Protein AF-A0A933G4Y3-F1 (afdb_monomer_lite)

Sequence (270 aa):
MAAAVEAEGFADVAVSTFPAHCNRPRAAWDALLSIAAGERNGNPTQLICGPCGDVPESYPQAHGRFHVLKVERCCHLFAGRTIVDGLLDEGAYPLIPGWLAHWQDYVDPSAPDPERSRAFRGESATSLVLLDTGVDASSPELLRDLAERADLPFRVIPVGLEYFRLLLTRIVLAWRLERDRDTSAAALADANRRSAGYATVVDLIGGLTRIMTEAEAIEHIFDVFTALFAPASMVYIPLLDGRPGRIRARPAAPPESDATAGPLAGSADD

Secondary structure (DSSP, 8-state):
-HHHHHHHT-TT---------SSSSPBPHHHHHHHHHHHSTT--EEEEE-TTB---TTS-SEETTEEEEE-SSGGGGTS-HHHHHHHHHTTEEEE-HHHHTTHHHHH-TTSS-TTTTTTTSSSS-SEEEEEE-SS-TTHHHHHHHHHHHHT--EEEEE--SHHHHHHHHHHHHHHHHHHHHHHHHHHHHHHHHHHHHHHHHHHHHHHHTS---HHHHHHHHHHHHHHHH--S-EEE--EETTEE---EEESPPPS---------------

Foldseek 3Di:
DVVLCVVVVVPVDDDDDDDQPPDDDADEPVNVVCVQCVPDPPAQDEAEDEPSHPDDPPDPCDDRRYGYDYDPHPCCLQDPPVVVVVCVVVLEDEDEQVCLVCVCQQQPPPNPDPRSNVVLADPGHQAYEYAYQVPDPCSVVSRVVSCVVNVHHYDYDDRHCVSNSVVVVVVVVVVVVVVVVVVVVVVVVVVVVVVVVVVLVVVLVVCVPDPDDPVSVVVSVVVNCCVVPVDPKDKDWDADPNDTDDMDMPVGDDPDDDDDDDDPDDDDDD

Radius of gyration: 37.06 Å; chains: 1; bounding box: 84×40×96 Å

pLDDT: mean 78.07, std 16.5, range [30.22, 96.38]

Structure (mmCIF, N/CA/C/O backbone):
data_AF-A0A933G4Y3-F1
#
_entry.id   AF-A0A933G4Y3-F1
#
loop_
_atom_site.group_PDB
_atom_site.id
_atom_site.type_symbol
_atom_site.label_atom_id
_atom_site.label_alt_id
_atom_site.label_comp_id
_atom_site.label_asym_id
_atom_site.label_entity_id
_atom_site.label_seq_id
_atom_site.pdbx_PDB_ins_code
_atom_site.Cartn_x
_atom_site.Cartn_y
_atom_site.Cartn_z
_atom_site.occupancy
_atom_site.B_iso_or_equiv
_atom_site.auth_seq_id
_atom_site.auth_comp_id
_atom_site.auth_asym_id
_atom_site.auth_atom_id
_atom_site.pdbx_PDB_model_num
ATOM 1 N N . MET A 1 1 ? -6.749 -7.914 4.621 1.00 80.12 1 MET A N 1
ATOM 2 C CA . MET A 1 1 ? -5.914 -7.516 3.462 1.00 80.12 1 MET A CA 1
ATOM 3 C C . MET A 1 1 ? -6.087 -8.476 2.288 1.00 80.12 1 MET A C 1
ATOM 5 O O . MET A 1 1 ? -6.501 -8.003 1.241 1.00 80.12 1 MET A O 1
ATOM 9 N N . ALA A 1 2 ? -5.887 -9.791 2.464 1.00 84.75 2 ALA A N 1
ATOM 10 C CA . ALA A 1 2 ? -6.112 -10.795 1.410 1.00 84.75 2 ALA A CA 1
ATOM 11 C C . ALA A 1 2 ? -7.509 -10.714 0.756 1.00 84.75 2 ALA A C 1
ATOM 13 O O . ALA A 1 2 ? -7.593 -10.565 -0.456 1.00 84.75 2 ALA A O 1
ATOM 14 N N . ALA A 1 3 ? -8.581 -10.662 1.558 1.00 84.56 3 ALA A N 1
ATOM 15 C CA . ALA A 1 3 ? -9.956 -10.539 1.053 1.00 84.56 3 ALA A CA 1
ATOM 16 C C . ALA A 1 3 ? -10.181 -9.318 0.135 1.00 84.56 3 ALA A C 1
ATOM 18 O O . ALA A 1 3 ? -10.943 -9.386 -0.820 1.00 84.56 3 ALA A O 1
ATOM 19 N N . ALA A 1 4 ? -9.496 -8.199 0.392 1.00 87.19 4 ALA A N 1
ATOM 20 C CA . ALA A 1 4 ? -9.614 -7.006 -0.446 1.00 87.19 4 ALA A CA 1
ATOM 21 C C . ALA A 1 4 ? -8.839 -7.141 -1.766 1.00 87.19 4 ALA A C 1
ATOM 23 O O . ALA A 1 4 ? -9.285 -6.626 -2.782 1.00 87.19 4 ALA A O 1
ATOM 24 N N . VAL A 1 5 ? -7.699 -7.839 -1.760 1.00 88.31 5 VAL A N 1
ATOM 25 C CA . VAL A 1 5 ? -6.927 -8.129 -2.980 1.00 88.31 5 VAL A CA 1
ATOM 26 C C . VAL A 1 5 ? -7.673 -9.110 -3.880 1.00 88.31 5 VAL A C 1
ATOM 28 O O . VAL A 1 5 ? -7.724 -8.906 -5.091 1.00 88.31 5 VAL A O 1
ATOM 31 N N . GLU A 1 6 ? -8.296 -10.130 -3.290 1.00 88.75 6 GLU A N 1
ATOM 32 C CA . GLU A 1 6 ? -9.145 -11.082 -4.007 1.00 88.75 6 GLU A CA 1
ATOM 33 C C . GLU A 1 6 ? -10.376 -10.396 -4.616 1.00 88.75 6 GLU A C 1
ATOM 35 O O . GLU A 1 6 ? -10.644 -10.568 -5.802 1.00 88.75 6 GLU A O 1
ATOM 40 N N . ALA A 1 7 ? -11.069 -9.547 -3.846 1.00 88.62 7 ALA A N 1
ATOM 41 C CA . ALA A 1 7 ? -12.249 -8.818 -4.317 1.00 88.62 7 ALA A CA 1
ATOM 42 C C . ALA A 1 7 ? -11.965 -7.866 -5.494 1.00 88.62 7 ALA A C 1
ATOM 44 O O . ALA A 1 7 ? -12.843 -7.654 -6.328 1.00 88.62 7 ALA A O 1
ATOM 45 N N . GLU A 1 8 ? -10.762 -7.291 -5.568 1.00 91.81 8 GLU A N 1
ATOM 46 C CA . GLU A 1 8 ? -10.335 -6.433 -6.684 1.00 91.81 8 GLU A CA 1
ATOM 47 C C . GLU A 1 8 ? -9.718 -7.214 -7.860 1.00 91.81 8 GLU A C 1
ATOM 49 O O . GLU A 1 8 ? -9.443 -6.640 -8.914 1.00 91.81 8 GLU A O 1
ATOM 54 N N . GLY A 1 9 ? -9.481 -8.522 -7.709 1.00 90.75 9 GLY A N 1
ATOM 55 C CA . GLY A 1 9 ? -8.933 -9.363 -8.774 1.00 90.75 9 GLY A CA 1
ATOM 56 C C . GLY A 1 9 ? -7.487 -9.029 -9.163 1.00 90.75 9 GLY A C 1
ATOM 57 O O . GLY A 1 9 ? -7.099 -9.200 -10.322 1.00 90.75 9 GLY A O 1
ATOM 58 N N . PHE A 1 10 ? -6.665 -8.543 -8.228 1.00 91.38 10 PHE A N 1
ATOM 59 C CA . PHE A 1 10 ? -5.262 -8.217 -8.508 1.00 91.38 10 PHE A CA 1
ATOM 60 C C . PHE A 1 10 ? -4.381 -9.478 -8.574 1.00 91.38 10 PHE A C 1
ATOM 62 O O . PHE A 1 10 ? -3.742 -9.865 -7.600 1.00 91.38 10 PHE A O 1
ATOM 69 N N . ALA A 1 11 ? -4.324 -10.115 -9.748 1.00 88.38 11 ALA A N 1
ATOM 70 C CA . ALA A 1 11 ? -3.553 -11.345 -9.980 1.00 88.38 11 ALA A CA 1
ATOM 71 C C . ALA A 1 11 ? -2.020 -11.164 -9.920 1.00 88.38 11 ALA A C 1
ATOM 73 O O . ALA A 1 11 ? -1.278 -12.125 -9.734 1.00 88.38 11 ALA A O 1
ATOM 74 N N . ASP A 1 12 ? -1.541 -9.935 -10.096 1.00 88.25 12 ASP A N 1
ATOM 75 C CA . ASP A 1 12 ? -0.133 -9.531 -10.060 1.00 88.25 12 ASP A CA 1
ATOM 76 C C . ASP A 1 12 ? 0.325 -9.058 -8.668 1.00 88.25 12 ASP A C 1
ATOM 78 O O . ASP A 1 12 ? 1.472 -8.635 -8.509 1.00 88.25 12 ASP A O 1
ATOM 82 N N . VAL A 1 13 ? -0.545 -9.149 -7.655 1.00 89.81 13 VAL A N 1
ATOM 83 C CA . VAL A 1 13 ? -0.276 -8.709 -6.283 1.00 89.81 13 VAL A CA 1
ATOM 84 C C . VAL A 1 13 ? -0.278 -9.906 -5.339 1.00 89.81 13 VAL A C 1
ATOM 86 O O . VAL A 1 13 ? -1.240 -10.664 -5.256 1.00 89.81 13 VAL A O 1
ATOM 89 N N . ALA A 1 14 ? 0.802 -10.049 -4.572 1.00 87.06 14 ALA A N 1
ATOM 90 C CA . ALA A 1 14 ? 0.881 -10.991 -3.463 1.00 87.06 14 ALA A CA 1
ATOM 91 C C . ALA A 1 14 ? 0.774 -10.236 -2.135 1.00 87.06 14 ALA A C 1
ATOM 93 O O . ALA A 1 14 ? 1.355 -9.162 -1.979 1.00 87.06 14 ALA A O 1
ATOM 94 N N . VAL A 1 15 ? 0.042 -10.810 -1.179 1.00 86.69 15 VAL A N 1
ATOM 95 C CA . VAL A 1 15 ? -0.097 -10.267 0.175 1.00 86.69 15 VAL A CA 1
ATOM 96 C C . VAL A 1 15 ? 0.651 -11.153 1.144 1.00 86.69 15 VAL A C 1
ATOM 98 O O . VAL A 1 15 ? 0.452 -12.367 1.152 1.00 86.69 15 VAL A O 1
ATOM 101 N N . SER A 1 16 ? 1.410 -10.509 2.017 1.00 82.31 16 SER A N 1
ATOM 102 C CA . SER A 1 16 ? 2.080 -11.163 3.125 1.00 82.31 16 SER A CA 1
ATOM 103 C C . SER A 1 16 ? 1.867 -10.375 4.401 1.00 82.31 16 SER A C 1
ATOM 105 O O . SER A 1 16 ? 1.758 -9.146 4.389 1.00 82.31 16 SER A O 1
ATOM 107 N N . THR A 1 17 ? 1.779 -11.094 5.510 1.00 79.06 17 THR A N 1
ATOM 108 C CA . THR A 1 17 ? 1.565 -10.518 6.834 1.00 79.06 17 THR A CA 1
ATOM 109 C C . THR A 1 17 ? 2.790 -10.758 7.687 1.00 79.06 17 THR A C 1
ATOM 111 O O . THR A 1 17 ? 3.320 -11.865 7.717 1.00 79.06 17 THR A O 1
ATOM 114 N N . PHE A 1 18 ? 3.199 -9.741 8.432 1.00 73.25 18 PHE A N 1
ATOM 115 C CA . PHE A 1 18 ? 4.233 -9.864 9.446 1.00 73.25 18 PHE A CA 1
ATOM 116 C C . PHE A 1 18 ? 3.616 -9.668 10.835 1.00 73.25 18 PHE A C 1
ATOM 118 O O . PHE A 1 18 ? 2.610 -8.959 10.955 1.00 73.25 18 PHE A O 1
ATOM 125 N N . PRO A 1 19 ? 4.199 -10.262 11.890 1.00 65.00 19 PRO A N 1
ATOM 126 C CA . PRO A 1 19 ? 3.737 -10.043 13.252 1.00 65.00 19 PRO A CA 1
ATOM 127 C C . PRO A 1 19 ? 3.823 -8.555 13.602 1.00 65.00 19 PRO A C 1
ATOM 129 O O . PRO A 1 19 ? 4.906 -7.971 13.668 1.00 65.00 19 PRO A O 1
ATOM 132 N N . ALA A 1 20 ? 2.671 -7.924 13.817 1.00 61.94 20 ALA A N 1
ATOM 133 C CA . ALA A 1 20 ? 2.616 -6.562 14.314 1.00 61.94 20 ALA A CA 1
ATOM 134 C C . ALA A 1 20 ? 2.654 -6.601 15.844 1.00 61.94 20 ALA A C 1
ATOM 136 O O . ALA A 1 20 ? 1.678 -6.958 16.500 1.00 61.94 20 ALA A O 1
ATOM 137 N N . HIS A 1 21 ? 3.781 -6.210 16.433 1.00 62.16 21 HIS A N 1
ATOM 138 C CA . HIS A 1 21 ? 3.847 -5.943 17.866 1.00 62.16 21 HIS A CA 1
ATOM 139 C C . HIS A 1 21 ? 3.361 -4.510 18.102 1.00 62.16 21 HIS A C 1
ATOM 141 O O . HIS A 1 21 ? 4.138 -3.558 18.111 1.00 62.16 21 HIS A O 1
ATOM 147 N N . CYS A 1 22 ? 2.038 -4.340 18.218 1.00 59.88 22 CYS A N 1
ATOM 148 C CA . CYS A 1 22 ? 1.434 -3.043 18.551 1.00 59.88 22 CYS A CA 1
ATOM 149 C C . CYS A 1 22 ? 1.906 -2.526 19.920 1.00 59.88 22 CYS A C 1
ATOM 151 O O . CYS A 1 22 ? 1.932 -1.316 20.140 1.00 59.88 22 CYS A O 1
ATOM 153 N N . ASN A 1 23 ? 2.353 -3.441 20.784 1.00 52.03 23 ASN A N 1
ATOM 154 C CA . ASN A 1 23 ? 3.046 -3.144 22.027 1.00 52.03 23 ASN A CA 1
ATOM 155 C C . ASN A 1 23 ? 4.560 -3.312 21.843 1.00 52.03 23 ASN A C 1
ATOM 157 O O . ASN A 1 23 ? 5.007 -4.191 21.111 1.00 52.03 23 ASN A O 1
ATOM 161 N N . ARG A 1 24 ? 5.336 -2.451 22.508 1.00 59.50 24 ARG A N 1
ATOM 162 C CA . ARG A 1 24 ? 6.799 -2.351 22.394 1.00 59.50 24 ARG A CA 1
ATOM 163 C C . ARG A 1 24 ? 7.528 -3.709 22.555 1.00 59.50 24 ARG A C 1
ATOM 165 O O . ARG A 1 24 ? 7.001 -4.625 23.190 1.00 59.50 24 ARG A O 1
ATOM 172 N N . PRO A 1 25 ? 8.765 -3.828 22.035 1.00 58.03 25 PRO A N 1
ATOM 173 C CA . PRO A 1 25 ? 9.496 -2.844 21.229 1.00 58.03 25 PRO A CA 1
ATOM 174 C C . PRO A 1 25 ? 8.979 -2.773 19.785 1.00 58.03 25 PRO A C 1
ATOM 176 O O . PRO A 1 25 ? 8.437 -3.740 19.256 1.00 58.03 25 PRO A O 1
ATOM 179 N N . ARG A 1 26 ? 9.133 -1.601 19.153 1.00 66.50 26 ARG A N 1
ATOM 180 C CA . ARG A 1 26 ? 8.815 -1.428 17.729 1.00 66.50 26 ARG A CA 1
ATOM 181 C C . ARG A 1 26 ? 9.628 -2.416 16.898 1.00 66.50 26 ARG A C 1
ATOM 183 O O . ARG A 1 26 ? 10.787 -2.680 17.216 1.00 66.50 26 ARG A O 1
ATOM 190 N N . ALA A 1 27 ? 9.040 -2.924 15.819 1.00 67.31 27 ALA A N 1
ATOM 191 C CA . ALA A 1 27 ? 9.786 -3.751 14.881 1.00 67.31 27 ALA A CA 1
ATOM 192 C C . ALA A 1 27 ? 10.907 -2.908 14.255 1.00 67.31 27 ALA A C 1
ATOM 194 O O . ALA A 1 27 ? 10.630 -1.866 13.651 1.00 67.31 27 ALA A O 1
ATOM 195 N N . ALA A 1 28 ? 12.154 -3.358 14.425 1.00 72.38 28 ALA A N 1
ATOM 196 C CA . ALA A 1 28 ? 13.318 -2.708 13.840 1.00 72.38 28 ALA A CA 1
ATOM 197 C C . ALA A 1 28 ? 13.201 -2.697 12.311 1.00 72.38 28 ALA A C 1
ATOM 199 O O . ALA A 1 28 ? 12.771 -3.684 11.706 1.00 72.38 28 ALA A O 1
ATOM 200 N N . TRP A 1 29 ? 13.611 -1.592 11.690 1.00 74.75 29 TRP A N 1
ATOM 201 C CA . TRP A 1 29 ? 13.521 -1.403 10.243 1.00 74.75 29 TRP A CA 1
ATOM 202 C C . TRP A 1 29 ? 14.181 -2.538 9.447 1.00 74.75 29 TRP A C 1
ATOM 204 O O . TRP A 1 29 ? 13.581 -3.071 8.516 1.00 74.75 29 TRP A O 1
ATOM 214 N N . ASP A 1 30 ? 15.358 -2.988 9.880 1.00 75.56 30 ASP A N 1
ATOM 215 C CA . ASP A 1 30 ? 16.090 -4.076 9.223 1.00 75.56 30 ASP A CA 1
ATOM 216 C C . ASP A 1 30 ? 15.342 -5.414 9.282 1.00 75.56 30 ASP A C 1
ATOM 218 O O . ASP A 1 30 ? 15.399 -6.205 8.342 1.00 75.56 30 ASP A O 1
ATOM 222 N N . ALA A 1 31 ? 14.584 -5.661 10.354 1.00 75.56 31 ALA A N 1
ATOM 223 C CA . ALA A 1 31 ? 13.757 -6.857 10.469 1.00 75.56 31 ALA A CA 1
ATOM 224 C C . ALA A 1 31 ? 12.564 -6.803 9.501 1.00 75.56 31 ALA A C 1
ATOM 226 O O . ALA A 1 31 ? 12.268 -7.797 8.838 1.00 75.56 31 ALA A O 1
ATOM 227 N N . LEU A 1 32 ? 11.923 -5.634 9.366 1.00 74.62 32 LEU A N 1
ATOM 228 C CA . LEU A 1 32 ? 10.846 -5.415 8.392 1.00 74.62 32 LEU A CA 1
ATOM 229 C C . LEU A 1 32 ? 11.353 -5.584 6.955 1.00 74.62 32 LEU A C 1
ATOM 231 O O . LEU A 1 32 ? 10.704 -6.250 6.149 1.00 74.62 32 LEU A O 1
ATOM 235 N N . LEU A 1 33 ? 12.534 -5.038 6.651 1.00 75.19 33 LEU A N 1
ATOM 236 C CA . LEU A 1 33 ? 13.185 -5.222 5.357 1.00 75.19 33 LEU A CA 1
ATOM 237 C C . LEU A 1 33 ? 13.582 -6.675 5.111 1.00 75.19 33 LEU A C 1
ATOM 239 O O . LEU A 1 33 ? 13.430 -7.138 3.989 1.00 75.19 33 LEU A O 1
ATOM 243 N N . SER A 1 34 ? 14.056 -7.403 6.122 1.00 75.62 34 SER A N 1
ATOM 244 C CA . SER A 1 34 ? 14.416 -8.819 5.992 1.00 75.62 34 SER A CA 1
ATOM 245 C C . SER A 1 34 ? 13.201 -9.686 5.654 1.00 75.62 34 SER A C 1
ATOM 247 O O . SER A 1 34 ? 13.264 -10.494 4.728 1.00 75.62 34 SER A O 1
ATOM 249 N N . ILE A 1 35 ? 12.061 -9.455 6.318 1.00 71.62 35 ILE A N 1
ATOM 250 C CA . ILE A 1 35 ? 10.794 -10.132 5.997 1.00 71.62 35 ILE A CA 1
ATOM 251 C C . ILE A 1 35 ? 10.362 -9.799 4.564 1.00 71.62 35 ILE A C 1
ATOM 253 O O . ILE A 1 35 ? 10.095 -10.694 3.764 1.00 71.62 35 ILE A O 1
ATOM 257 N N . ALA A 1 36 ? 10.370 -8.513 4.209 1.00 70.94 36 ALA A N 1
ATOM 258 C CA . ALA A 1 36 ? 10.008 -8.059 2.870 1.00 70.94 36 ALA A CA 1
ATOM 259 C C . ALA A 1 36 ? 10.989 -8.558 1.786 1.00 70.94 36 ALA A C 1
ATOM 261 O O . ALA A 1 36 ? 10.612 -8.759 0.630 1.00 70.94 36 ALA A O 1
ATOM 262 N N . ALA A 1 37 ? 12.258 -8.767 2.141 1.00 68.69 37 ALA A N 1
ATOM 263 C CA . ALA A 1 37 ? 13.291 -9.229 1.230 1.00 68.69 37 ALA A CA 1
ATOM 264 C C . ALA A 1 37 ? 13.261 -10.741 1.011 1.00 68.69 37 ALA A C 1
ATOM 266 O O . ALA A 1 37 ? 13.439 -11.171 -0.129 1.00 68.69 37 ALA A O 1
ATOM 267 N N . GLY A 1 38 ? 13.017 -11.514 2.072 1.00 64.50 38 GLY A N 1
ATOM 268 C CA . GLY A 1 38 ? 13.027 -12.974 2.050 1.00 64.50 38 GLY A CA 1
ATOM 269 C C . GLY A 1 38 ? 11.901 -13.585 1.222 1.00 64.50 38 GLY A C 1
ATOM 270 O O . GLY A 1 38 ? 12.060 -14.685 0.700 1.00 64.50 38 GLY A O 1
ATOM 271 N N . GLU A 1 39 ? 10.785 -12.877 1.050 1.00 61.06 39 GLU A N 1
ATOM 272 C CA . GLU A 1 39 ? 9.627 -13.475 0.395 1.00 61.06 39 GLU A CA 1
ATOM 273 C C . GLU A 1 39 ? 9.666 -13.435 -1.131 1.00 61.06 39 GLU A C 1
ATOM 275 O O . GLU A 1 39 ? 9.181 -14.382 -1.746 1.00 61.06 39 GLU A O 1
ATOM 280 N N . ARG A 1 40 ? 10.244 -12.408 -1.777 1.00 60.84 40 ARG A N 1
ATOM 281 C CA . ARG A 1 40 ? 10.365 -12.344 -3.253 1.00 60.84 40 ARG A CA 1
ATOM 282 C C . ARG A 1 40 ? 11.571 -11.499 -3.677 1.00 60.84 40 ARG A C 1
ATOM 284 O O . ARG A 1 40 ? 11.530 -10.267 -3.630 1.00 60.84 40 ARG A O 1
ATOM 291 N N . ASN A 1 41 ? 12.640 -12.168 -4.115 1.00 57.50 41 ASN A N 1
ATOM 292 C CA . ASN A 1 41 ? 13.857 -11.557 -4.660 1.00 57.50 41 ASN A CA 1
ATOM 293 C C . ASN A 1 41 ? 13.536 -10.611 -5.836 1.00 57.50 41 ASN A C 1
ATOM 295 O O . ASN A 1 41 ? 13.233 -11.064 -6.934 1.00 57.50 41 ASN A O 1
ATOM 299 N N . GLY A 1 42 ? 13.630 -9.296 -5.609 1.00 68.69 42 GLY A N 1
ATOM 300 C CA . GLY A 1 42 ? 13.673 -8.275 -6.666 1.00 68.69 42 GLY A CA 1
ATOM 301 C C . GLY A 1 42 ? 12.357 -7.579 -7.029 1.00 68.69 42 GLY A C 1
ATOM 302 O O . GLY A 1 42 ? 12.405 -6.548 -7.693 1.00 68.69 42 GLY A O 1
ATOM 303 N N . ASN A 1 43 ? 11.198 -8.054 -6.563 1.00 78.44 43 ASN A N 1
ATOM 304 C CA . ASN A 1 43 ? 9.923 -7.411 -6.903 1.00 78.44 43 ASN A CA 1
ATOM 305 C C . ASN A 1 43 ? 9.710 -6.088 -6.138 1.00 78.44 43 ASN A C 1
ATOM 307 O O . ASN A 1 43 ? 10.084 -6.008 -4.956 1.00 78.44 43 ASN A O 1
ATOM 311 N N . PRO A 1 44 ? 9.069 -5.077 -6.766 1.00 82.81 44 PRO A N 1
ATOM 312 C CA . PRO A 1 44 ? 8.548 -3.907 -6.068 1.00 82.81 44 PRO A CA 1
ATOM 313 C C . PRO A 1 44 ? 7.659 -4.337 -4.904 1.00 82.81 44 PRO A C 1
ATOM 315 O O . PRO A 1 44 ? 6.815 -5.219 -5.051 1.00 82.81 44 PRO A O 1
ATOM 318 N N . THR A 1 45 ? 7.891 -3.762 -3.730 1.00 85.75 45 THR A N 1
ATOM 319 C CA . THR A 1 45 ? 7.250 -4.185 -2.485 1.00 85.75 45 THR A CA 1
ATOM 320 C C . THR A 1 45 ? 6.662 -2.976 -1.776 1.00 85.75 45 THR A C 1
ATOM 322 O O . THR A 1 45 ? 7.388 -2.053 -1.410 1.00 85.75 45 THR A O 1
ATOM 325 N N . GLN A 1 46 ? 5.346 -2.993 -1.562 1.00 87.56 46 GLN A N 1
ATOM 326 C CA . GLN A 1 46 ? 4.662 -2.005 -0.736 1.00 87.56 46 GLN A CA 1
ATOM 327 C C . GLN A 1 46 ? 4.592 -2.505 0.708 1.00 87.56 46 GLN A C 1
ATOM 329 O O . GLN A 1 46 ? 3.881 -3.460 1.013 1.00 87.56 46 GLN A O 1
ATOM 334 N N . LEU A 1 47 ? 5.272 -1.809 1.610 1.00 86.12 47 LEU A N 1
ATOM 335 C CA . LEU A 1 47 ? 5.114 -1.978 3.044 1.00 86.12 47 LEU A CA 1
ATOM 336 C C . LEU A 1 47 ? 3.989 -1.066 3.542 1.00 86.12 47 LEU A C 1
ATOM 338 O O . LEU A 1 47 ? 3.978 0.133 3.255 1.00 86.12 47 LEU A O 1
ATOM 342 N N . ILE A 1 48 ? 3.050 -1.630 4.298 1.00 86.69 48 ILE A N 1
ATOM 343 C CA . ILE A 1 48 ? 1.988 -0.887 4.982 1.00 86.69 48 ILE A CA 1
ATOM 344 C C . ILE A 1 48 ? 2.175 -1.124 6.475 1.00 86.69 48 ILE A C 1
ATOM 346 O O . ILE A 1 48 ? 2.089 -2.259 6.941 1.00 86.69 48 ILE A O 1
ATOM 350 N N . CYS A 1 49 ? 2.454 -0.063 7.226 1.00 81.75 49 CYS A N 1
ATOM 351 C CA . CYS A 1 49 ? 2.743 -0.170 8.651 1.00 81.75 49 CYS A CA 1
ATOM 352 C C . CYS A 1 49 ? 2.046 0.927 9.455 1.00 81.75 49 CYS A C 1
ATOM 354 O O . CYS A 1 49 ? 1.996 2.090 9.052 1.00 81.75 49 CYS A O 1
ATOM 356 N N . GLY A 1 50 ? 1.539 0.544 10.625 1.00 79.81 50 GLY A N 1
ATOM 357 C CA . GLY A 1 50 ? 1.069 1.483 11.635 1.00 79.81 50 GLY A CA 1
ATOM 358 C C . GLY A 1 50 ? 2.212 2.115 12.444 1.00 79.81 50 GLY A C 1
ATOM 359 O O . GLY A 1 50 ? 3.391 1.935 12.123 1.00 79.81 50 GLY A O 1
ATOM 360 N N . PRO A 1 51 ? 1.890 2.790 13.561 1.00 73.25 51 PRO A N 1
ATOM 361 C CA . PRO A 1 51 ? 2.868 3.465 14.423 1.00 73.25 51 PRO A CA 1
ATOM 362 C C . PRO A 1 51 ? 3.826 2.503 15.154 1.00 73.25 51 PRO A C 1
ATOM 364 O O . PRO A 1 51 ? 4.804 2.938 15.766 1.00 73.25 51 PRO A O 1
ATOM 367 N N . CYS A 1 52 ? 3.551 1.198 15.105 1.00 68.94 52 CYS A N 1
ATOM 368 C CA . CYS A 1 52 ? 4.381 0.140 15.675 1.00 68.94 52 CYS A CA 1
ATOM 369 C C . CYS A 1 52 ? 5.632 -0.193 14.842 1.00 68.94 52 CY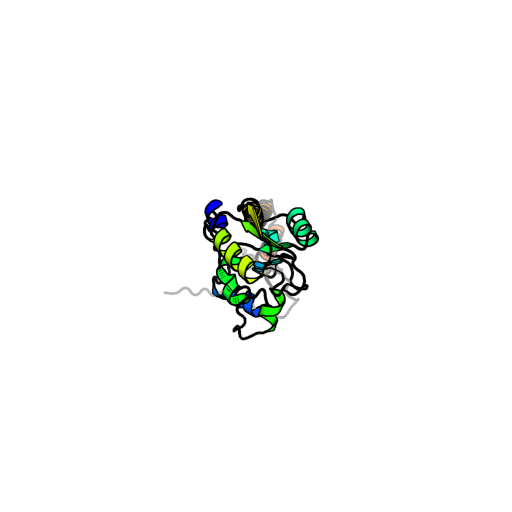S A C 1
ATOM 371 O O . CYS A 1 52 ? 6.540 -0.844 15.356 1.00 68.94 52 CYS A O 1
ATOM 373 N N . GLY A 1 53 ? 5.698 0.235 13.576 1.00 69.94 53 GLY A N 1
ATOM 374 C CA . GLY A 1 53 ? 6.891 0.078 12.742 1.00 69.94 53 GLY A CA 1
ATOM 375 C C . GLY A 1 53 ? 7.879 1.222 12.961 1.00 69.94 53 GLY A C 1
ATOM 376 O O . GLY A 1 53 ? 7.495 2.391 12.864 1.00 69.94 53 GLY A O 1
ATOM 377 N N . ASP A 1 54 ? 9.150 0.905 13.215 1.00 73.69 54 ASP A N 1
ATOM 378 C CA . ASP A 1 54 ? 10.203 1.914 13.370 1.00 73.69 54 ASP A CA 1
ATOM 379 C C . ASP A 1 54 ? 10.768 2.354 12.013 1.00 73.69 54 ASP A C 1
ATOM 381 O O . ASP A 1 54 ? 11.937 2.164 11.699 1.00 73.69 54 ASP A O 1
ATOM 385 N N . VAL A 1 55 ? 9.892 2.892 11.159 1.00 72.94 55 VAL A N 1
ATOM 386 C CA . VAL A 1 55 ? 10.287 3.421 9.847 1.00 72.94 55 VAL A CA 1
ATOM 387 C C . VAL A 1 55 ? 11.019 4.751 10.050 1.00 72.94 55 VAL A C 1
ATOM 389 O O . VAL A 1 55 ? 10.376 5.681 10.567 1.00 72.94 55 VAL A O 1
ATOM 392 N N . PRO A 1 56 ? 12.299 4.870 9.636 1.00 70.69 56 PRO A N 1
ATOM 393 C CA . PRO A 1 56 ? 13.060 6.109 9.751 1.00 70.69 56 PRO A CA 1
ATOM 394 C C . PRO A 1 56 ? 12.374 7.251 8.995 1.00 70.69 56 PRO A C 1
ATOM 396 O O . PRO A 1 56 ? 11.950 7.071 7.856 1.00 70.69 56 PRO A O 1
ATOM 399 N N . GLU A 1 57 ? 12.299 8.441 9.594 1.00 66.06 57 GLU A N 1
ATOM 400 C CA . GLU A 1 57 ? 11.752 9.637 8.924 1.00 66.06 57 GLU A CA 1
ATOM 401 C C . GLU A 1 57 ? 12.563 10.041 7.686 1.00 66.06 57 GLU A C 1
ATOM 403 O O . GLU A 1 57 ? 12.024 10.613 6.744 1.00 66.06 57 GLU A O 1
ATOM 408 N N . SER A 1 58 ? 13.854 9.702 7.678 1.00 60.06 58 SER A N 1
ATOM 409 C CA . SER A 1 58 ? 14.772 9.915 6.560 1.00 60.06 58 SER A CA 1
ATOM 410 C C . SER A 1 58 ? 14.595 8.918 5.416 1.00 60.06 58 SER A C 1
ATOM 412 O O . SER A 1 58 ? 15.250 9.078 4.386 1.00 60.06 58 SER A O 1
ATOM 414 N N . TYR A 1 59 ? 13.753 7.889 5.566 1.00 60.97 59 TYR A N 1
ATOM 415 C CA . TYR A 1 59 ? 13.528 6.931 4.494 1.00 60.97 59 TYR A CA 1
ATOM 416 C C . TYR A 1 59 ? 12.604 7.563 3.444 1.00 60.97 59 TYR A C 1
ATOM 418 O O . TYR A 1 59 ? 11.447 7.868 3.755 1.00 60.97 59 TYR A O 1
ATOM 426 N N . PRO A 1 60 ? 13.076 7.790 2.204 1.00 56.53 60 PRO A N 1
ATOM 427 C CA . PRO A 1 60 ? 12.208 8.293 1.155 1.00 56.53 60 PRO A CA 1
ATOM 428 C C . PRO A 1 60 ? 11.048 7.315 0.948 1.00 56.53 60 PRO A C 1
ATOM 430 O O . PRO A 1 60 ? 11.205 6.102 1.088 1.00 56.53 60 PRO A O 1
ATOM 433 N N . GLN A 1 61 ? 9.873 7.838 0.589 1.00 56.31 61 GLN A N 1
ATOM 434 C CA . GLN A 1 61 ? 8.669 7.032 0.328 1.00 56.31 61 GLN A CA 1
ATOM 435 C C . GLN A 1 61 ? 8.895 5.926 -0.727 1.00 56.31 61 GLN A C 1
ATOM 437 O O . GLN A 1 61 ? 8.087 5.002 -0.814 1.00 56.31 61 GLN A O 1
ATOM 442 N N . ALA A 1 62 ? 9.996 6.006 -1.483 1.00 56.72 62 ALA A N 1
ATOM 443 C CA . ALA A 1 62 ? 10.566 4.951 -2.306 1.00 56.72 62 ALA A CA 1
ATOM 444 C C . ALA A 1 62 ? 12.089 4.865 -2.074 1.00 56.72 62 ALA A C 1
ATOM 446 O O . ALA A 1 62 ? 12.798 5.846 -2.293 1.00 56.72 62 ALA A O 1
ATOM 447 N N . HIS A 1 63 ? 12.609 3.704 -1.674 1.00 60.34 63 HIS A N 1
ATOM 448 C CA . HIS A 1 63 ? 14.051 3.439 -1.648 1.00 60.34 63 HIS A CA 1
ATOM 449 C C . HIS A 1 63 ? 14.336 2.128 -2.380 1.00 60.34 63 HIS A C 1
ATOM 451 O O . HIS A 1 63 ? 14.052 1.025 -1.896 1.00 60.34 63 HIS A O 1
ATOM 457 N N . GLY A 1 64 ? 14.896 2.246 -3.583 1.00 71.69 64 GLY A N 1
ATOM 458 C CA . GLY A 1 64 ? 14.996 1.117 -4.501 1.00 71.69 64 GLY A CA 1
ATOM 459 C C . GLY A 1 64 ? 13.607 0.547 -4.789 1.00 71.69 64 GLY A C 1
ATOM 460 O O . GLY A 1 64 ? 12.728 1.259 -5.259 1.00 71.69 64 GLY A O 1
ATOM 461 N N . ARG A 1 65 ? 13.402 -0.734 -4.471 1.00 75.38 65 ARG A N 1
ATOM 462 C CA . ARG A 1 65 ? 12.143 -1.454 -4.727 1.00 75.38 65 ARG A CA 1
ATOM 463 C C . ARG A 1 65 ? 11.087 -1.324 -3.625 1.00 75.38 65 ARG A C 1
ATOM 465 O O . ARG A 1 65 ? 9.998 -1.870 -3.782 1.00 75.38 65 ARG A O 1
ATOM 472 N N . PHE A 1 66 ? 11.415 -0.705 -2.492 1.00 79.38 66 PHE A N 1
ATOM 473 C CA . PHE A 1 66 ? 10.518 -0.642 -1.340 1.00 79.38 66 PHE A CA 1
ATOM 474 C C . PHE A 1 66 ? 9.776 0.688 -1.300 1.00 79.38 66 PHE A C 1
ATOM 476 O O . PHE A 1 66 ? 10.402 1.747 -1.282 1.00 79.38 66 PHE A O 1
ATOM 483 N N . HIS A 1 67 ? 8.450 0.610 -1.226 1.00 82.31 67 HIS A N 1
ATOM 484 C CA . HIS A 1 67 ? 7.561 1.741 -0.994 1.00 82.31 67 HIS A CA 1
ATOM 485 C C . HIS A 1 67 ? 6.918 1.607 0.378 1.00 82.31 67 HIS A C 1
ATOM 487 O O . HIS A 1 67 ? 6.505 0.512 0.755 1.00 82.31 67 HIS A O 1
ATOM 493 N N . VAL A 1 68 ? 6.807 2.701 1.131 1.00 83.06 68 VAL A N 1
ATOM 494 C CA . VAL A 1 68 ? 6.277 2.653 2.501 1.00 83.06 68 VAL A CA 1
ATOM 495 C C . VAL A 1 68 ? 5.059 3.550 2.646 1.00 83.06 68 VAL A C 1
ATOM 497 O O . VAL A 1 68 ? 5.123 4.756 2.422 1.00 83.06 68 VAL A O 1
ATOM 500 N N . LEU A 1 69 ? 3.949 2.954 3.075 1.00 85.88 69 LEU A N 1
ATOM 501 C CA . LEU A 1 69 ? 2.756 3.653 3.520 1.00 85.88 69 LEU A CA 1
ATOM 502 C C . LEU A 1 69 ? 2.691 3.546 5.041 1.00 85.88 69 LEU A C 1
ATOM 504 O O . LEU A 1 69 ? 2.248 2.539 5.598 1.00 85.88 69 LEU A O 1
ATOM 508 N N . LYS A 1 70 ? 3.145 4.608 5.706 1.00 84.19 70 LYS A N 1
ATOM 509 C CA . LYS A 1 70 ? 3.033 4.746 7.155 1.00 84.19 70 LYS A CA 1
ATOM 510 C C . LYS A 1 70 ? 1.687 5.373 7.488 1.00 84.19 70 LYS A C 1
ATOM 512 O O . LYS A 1 70 ? 1.416 6.509 7.104 1.00 84.19 70 LYS A O 1
ATOM 517 N N . VAL A 1 71 ? 0.849 4.633 8.205 1.00 85.69 71 VAL A N 1
ATOM 518 C CA . VAL A 1 71 ? -0.397 5.163 8.759 1.00 85.69 71 VAL A CA 1
ATOM 519 C C . VAL A 1 71 ? -0.202 5.505 10.225 1.00 85.69 71 VAL A C 1
ATOM 521 O O . VAL A 1 71 ? 0.468 4.797 10.971 1.00 85.69 71 VAL A O 1
ATOM 524 N N . GLU A 1 72 ? -0.816 6.603 10.645 1.00 82.81 72 GLU A N 1
ATOM 525 C CA . GLU A 1 72 ? -0.759 7.055 12.035 1.00 82.81 72 GLU A CA 1
ATOM 526 C C . GLU A 1 72 ? -1.406 6.049 12.993 1.00 82.81 72 GLU A C 1
ATOM 528 O O . GLU A 1 72 ? -0.929 5.846 14.106 1.00 82.81 72 GLU A O 1
ATOM 533 N N . ARG A 1 73 ? -2.467 5.374 12.534 1.00 83.44 73 ARG A N 1
ATOM 534 C CA . ARG A 1 73 ? -3.179 4.311 13.248 1.00 83.44 73 ARG A CA 1
ATOM 535 C C . ARG A 1 73 ? -3.676 3.280 12.243 1.00 83.44 73 ARG A C 1
ATOM 537 O O . ARG A 1 73 ? -4.112 3.649 11.156 1.00 83.44 73 ARG A O 1
ATOM 544 N N . CYS A 1 74 ? -3.647 1.998 12.598 1.00 85.50 74 CYS A N 1
ATOM 545 C CA . CYS A 1 74 ? -4.071 0.925 11.690 1.00 85.50 74 CYS A CA 1
ATOM 546 C C . CYS A 1 74 ? -5.561 1.016 11.315 1.00 85.50 74 CYS A C 1
ATOM 548 O O . CYS A 1 74 ? -5.933 0.644 10.208 1.00 85.50 74 CYS A O 1
ATOM 550 N N . CYS A 1 75 ? -6.407 1.565 12.191 1.00 88.81 75 CYS A N 1
ATOM 551 C CA . CYS A 1 75 ? -7.820 1.821 11.901 1.00 88.81 75 CYS A CA 1
ATOM 552 C C . CYS A 1 75 ? -8.037 2.831 10.757 1.00 88.81 75 CYS A C 1
ATOM 554 O O . CYS A 1 75 ? -9.043 2.729 10.056 1.00 88.81 75 CYS A O 1
ATOM 556 N N . HIS A 1 76 ? -7.069 3.715 10.472 1.00 91.12 76 HIS A N 1
ATOM 557 C CA . HIS A 1 76 ? -7.115 4.610 9.305 1.00 91.12 76 HIS A CA 1
ATOM 558 C C . HIS A 1 76 ? -7.018 3.882 7.959 1.00 91.12 76 HIS A C 1
ATOM 560 O O . HIS A 1 76 ? -7.159 4.515 6.917 1.00 91.12 76 HIS A O 1
ATOM 566 N N . LEU A 1 77 ? -6.758 2.572 7.953 1.00 90.94 77 LEU A N 1
ATOM 567 C CA . LEU A 1 77 ? -6.848 1.754 6.745 1.00 90.94 77 LEU A CA 1
ATOM 568 C C . LEU A 1 77 ? -8.297 1.414 6.380 1.00 90.94 77 LEU A C 1
ATOM 570 O O . LEU A 1 77 ? -8.556 1.125 5.218 1.00 90.94 77 LEU A O 1
ATOM 574 N N . PHE A 1 78 ? -9.224 1.450 7.339 1.00 92.12 78 PHE A N 1
ATOM 575 C CA . PHE A 1 78 ? -10.608 0.992 7.160 1.00 92.12 78 PHE A CA 1
ATOM 576 C C . PHE A 1 78 ? -11.636 2.108 7.336 1.00 92.12 78 PHE A C 1
ATOM 578 O O . PHE A 1 78 ? -12.721 2.027 6.774 1.00 92.12 78 PHE A O 1
ATOM 585 N N . ALA A 1 79 ? -11.289 3.166 8.066 1.00 91.56 79 ALA A N 1
ATOM 586 C CA . ALA A 1 79 ? -12.146 4.323 8.264 1.00 91.56 79 ALA A CA 1
ATOM 587 C C . ALA A 1 79 ? -11.374 5.626 8.031 1.00 91.56 79 ALA A C 1
ATOM 589 O O . ALA A 1 79 ? -10.174 5.723 8.298 1.00 91.56 79 ALA A O 1
ATOM 590 N N . GLY A 1 80 ? -12.078 6.645 7.535 1.00 89.69 80 GLY A N 1
ATOM 591 C CA . GLY A 1 80 ? -11.516 7.982 7.362 1.00 89.69 80 GLY A CA 1
ATOM 592 C C . GLY A 1 80 ? -11.163 8.636 8.700 1.00 89.69 80 GLY A C 1
ATOM 593 O O . GLY A 1 80 ? -11.754 8.318 9.734 1.00 89.69 80 GLY A O 1
ATOM 594 N N . ARG A 1 81 ? -10.231 9.597 8.661 1.00 89.88 81 ARG A N 1
ATOM 595 C CA . ARG A 1 81 ? -9.756 10.342 9.842 1.00 89.88 81 ARG A CA 1
ATOM 596 C C . ARG A 1 81 ? -10.895 10.920 10.674 1.00 89.88 81 ARG A C 1
ATOM 598 O O . ARG A 1 81 ? -10.941 10.680 11.862 1.00 89.88 81 ARG A O 1
ATOM 605 N N . THR A 1 82 ? -11.885 11.553 10.046 1.00 91.38 82 THR A N 1
ATOM 606 C CA . THR A 1 82 ? -13.039 12.136 10.754 1.00 91.38 82 THR A CA 1
ATOM 607 C C . THR A 1 82 ? -13.786 11.133 11.635 1.00 91.38 82 THR A C 1
ATOM 609 O O . THR A 1 82 ? -14.214 11.489 12.725 1.00 91.38 82 THR A O 1
ATOM 612 N N . ILE A 1 83 ? -13.936 9.883 11.182 1.00 91.62 83 ILE A N 1
ATOM 613 C CA . ILE A 1 83 ? -14.597 8.841 11.975 1.00 91.62 83 ILE A CA 1
ATOM 614 C C . ILE A 1 83 ? -13.672 8.419 13.113 1.00 91.62 83 ILE A C 1
ATOM 616 O O . ILE A 1 83 ? -14.086 8.414 14.263 1.00 91.62 83 ILE A O 1
ATOM 620 N N . VAL A 1 84 ? -12.419 8.079 12.804 1.00 91.75 84 VAL A N 1
ATOM 621 C CA . VAL A 1 84 ? -11.470 7.573 13.805 1.00 91.75 84 VAL A CA 1
ATOM 622 C C . VAL A 1 84 ? -11.167 8.616 14.878 1.00 91.75 84 VAL A C 1
ATOM 624 O O . VAL A 1 84 ? -11.215 8.288 16.057 1.00 91.75 84 VAL A O 1
ATOM 627 N N . ASP A 1 85 ? -10.893 9.853 14.484 1.00 90.94 85 ASP A N 1
ATOM 628 C CA . ASP A 1 85 ? -10.575 10.950 15.394 1.00 90.94 85 ASP A CA 1
ATOM 629 C C . ASP A 1 85 ? -11.791 11.288 16.267 1.00 90.94 85 ASP A C 1
ATOM 631 O O . ASP A 1 85 ? -11.647 11.398 17.478 1.00 90.94 85 ASP A O 1
ATOM 635 N N . GLY A 1 86 ? -13.007 11.297 15.701 1.00 92.56 86 GLY A N 1
ATOM 636 C CA . GLY A 1 86 ? -14.234 11.475 16.485 1.00 92.56 86 GLY A CA 1
ATOM 637 C C . GLY A 1 86 ? -14.444 10.380 17.539 1.00 92.56 86 GLY A C 1
ATOM 638 O O . GLY A 1 86 ? -14.825 10.675 18.668 1.00 92.56 86 GLY A O 1
ATOM 639 N N . LEU A 1 87 ? -14.129 9.119 17.216 1.00 91.81 87 LEU A N 1
ATOM 640 C CA . LEU A 1 87 ? -14.152 8.031 18.202 1.00 91.81 87 LEU A CA 1
ATOM 641 C C . LEU A 1 87 ? -13.138 8.269 19.328 1.00 91.81 87 LEU A C 1
ATOM 643 O O . LEU A 1 87 ? -13.450 8.047 20.495 1.00 91.81 87 LEU A O 1
ATOM 647 N N . LEU A 1 88 ? -11.931 8.714 18.985 1.00 88.94 88 LEU A N 1
ATOM 648 C CA . LEU A 1 88 ? -10.882 8.984 19.966 1.00 88.94 88 LEU A CA 1
ATOM 649 C C . LEU A 1 88 ? -11.237 10.172 20.869 1.00 88.94 88 LEU A C 1
ATOM 651 O O . LEU A 1 88 ? -10.989 10.100 22.070 1.00 88.94 88 LEU A O 1
ATOM 655 N N . ASP A 1 89 ? -11.858 11.216 20.320 1.00 91.12 89 ASP A N 1
ATOM 656 C CA . ASP A 1 89 ? -12.330 12.386 21.071 1.00 91.12 89 ASP A CA 1
ATOM 657 C C . ASP A 1 89 ? -13.443 12.020 22.072 1.00 91.12 89 ASP A C 1
ATOM 659 O O . ASP A 1 89 ? -13.523 12.595 23.158 1.00 91.12 89 ASP A O 1
ATOM 663 N N . GLU A 1 90 ? -14.267 11.013 21.758 1.00 91.06 90 GLU A N 1
ATOM 664 C CA . GLU A 1 90 ? -15.243 10.414 22.686 1.00 91.06 90 GLU A CA 1
ATOM 665 C C . GLU A 1 90 ? -14.590 9.538 23.779 1.00 91.06 90 GLU A C 1
ATOM 667 O O . GLU A 1 90 ? -15.271 9.043 24.683 1.00 91.06 90 GLU A O 1
ATOM 672 N N . GLY A 1 91 ? -13.274 9.316 23.707 1.00 88.69 91 GLY A N 1
ATOM 673 C CA . GLY A 1 91 ? -12.542 8.391 24.571 1.00 88.69 91 GLY A CA 1
ATOM 674 C C . GLY A 1 91 ? -12.719 6.921 24.184 1.00 88.69 91 GLY A C 1
ATOM 675 O O . GLY A 1 91 ? -12.352 6.033 24.955 1.00 88.69 91 GLY A O 1
ATOM 676 N N . ALA A 1 92 ? -13.278 6.627 23.008 1.00 91.06 92 ALA A N 1
ATOM 677 C CA . ALA A 1 92 ? -13.404 5.261 22.529 1.00 91.06 92 ALA A CA 1
ATOM 678 C C . ALA A 1 92 ? -12.060 4.704 22.041 1.00 91.06 92 ALA A C 1
ATOM 680 O O . ALA A 1 92 ? -11.220 5.427 21.506 1.00 91.06 92 ALA A O 1
ATOM 681 N N . TYR A 1 93 ? -11.884 3.389 22.165 1.00 89.44 93 TYR A N 1
ATOM 682 C CA . TYR A 1 93 ? -10.737 2.657 21.637 1.00 89.44 93 TYR A CA 1
ATOM 683 C C . TYR A 1 93 ? -11.136 1.878 20.370 1.00 89.44 93 TYR A C 1
ATOM 685 O O . TYR A 1 93 ? -11.814 0.848 20.478 1.00 89.44 93 TYR A O 1
ATOM 693 N N . PRO A 1 94 ? -10.756 2.345 19.161 1.00 90.88 94 PRO A N 1
ATOM 694 C CA . PRO A 1 94 ? -11.111 1.676 17.916 1.00 90.88 94 PRO A CA 1
ATOM 695 C C . PRO A 1 94 ? -10.290 0.401 17.705 1.00 90.88 94 PRO A C 1
ATOM 697 O O . PRO A 1 94 ? -9.058 0.424 17.704 1.00 90.88 94 PRO A O 1
ATOM 700 N N . LEU A 1 95 ? -10.987 -0.698 17.450 1.00 90.31 95 LEU A N 1
ATOM 701 C CA . LEU A 1 95 ? -10.455 -2.031 17.212 1.00 90.31 95 LEU A CA 1
ATOM 702 C C . LEU A 1 95 ? -10.786 -2.487 15.793 1.00 90.31 95 LEU A C 1
ATOM 704 O O . LEU A 1 95 ? -11.807 -2.107 15.223 1.00 90.31 95 LEU A O 1
ATOM 708 N N . ILE A 1 96 ? -9.923 -3.329 15.231 1.00 90.38 96 ILE A N 1
ATOM 709 C CA . ILE A 1 96 ? -10.137 -3.986 13.937 1.00 90.38 96 ILE A CA 1
ATOM 710 C C . ILE A 1 96 ? -10.094 -5.510 14.123 1.00 90.38 96 ILE A C 1
ATOM 712 O O . ILE A 1 96 ? -9.332 -5.975 14.978 1.00 90.38 96 ILE A O 1
ATOM 716 N N . PRO A 1 97 ? -10.825 -6.291 13.303 1.00 89.81 97 PRO A N 1
ATOM 717 C CA . PRO A 1 97 ? -10.895 -7.753 13.403 1.00 89.81 97 PRO A CA 1
ATOM 718 C C . PRO A 1 97 ? -9.543 -8.450 13.566 1.00 89.81 97 PRO A C 1
ATOM 720 O O . PRO A 1 97 ? -9.369 -9.272 14.455 1.00 89.81 97 PRO A O 1
ATOM 723 N N . GLY A 1 98 ? -8.539 -8.063 12.772 1.00 83.88 98 GLY A N 1
ATOM 724 C CA . GLY A 1 98 ? -7.219 -8.703 12.819 1.00 83.88 98 GLY A CA 1
ATOM 725 C C . GLY A 1 98 ? -6.460 -8.509 14.136 1.00 83.88 98 GLY A C 1
ATOM 726 O O . GLY A 1 98 ? -5.659 -9.359 14.496 1.00 83.88 98 GLY A O 1
ATOM 727 N N . TRP A 1 99 ? -6.703 -7.415 14.864 1.00 84.38 99 TRP A N 1
ATOM 728 C CA . TRP A 1 99 ? -6.150 -7.250 16.213 1.00 84.38 99 TRP A CA 1
ATOM 729 C C . TRP A 1 99 ? -6.968 -8.052 17.224 1.00 84.38 99 TRP A C 1
ATOM 731 O O . TRP A 1 99 ? -6.416 -8.710 18.101 1.00 84.38 99 TRP A O 1
ATOM 741 N N . LEU A 1 100 ? -8.293 -8.015 17.066 1.00 87.56 100 LEU A N 1
ATOM 742 C CA . LEU A 1 100 ? -9.229 -8.665 17.966 1.00 87.56 100 LEU A CA 1
ATOM 743 C C . LEU A 1 100 ? -9.081 -10.192 17.944 1.00 87.56 100 LEU A C 1
ATOM 745 O O . LEU A 1 100 ? -9.093 -10.805 18.998 1.00 87.56 100 LEU A O 1
ATOM 749 N N . ALA A 1 101 ? -8.805 -10.807 16.797 1.00 87.75 101 ALA A N 1
ATOM 750 C CA . ALA A 1 101 ? -8.527 -12.244 16.693 1.00 87.75 101 ALA A CA 1
ATOM 751 C C . ALA A 1 101 ? -7.391 -12.738 17.616 1.00 87.75 101 ALA A C 1
ATOM 753 O O . ALA A 1 101 ? -7.352 -13.911 17.976 1.00 87.75 101 ALA A O 1
ATOM 754 N N . HIS A 1 102 ? -6.485 -11.842 18.018 1.00 81.88 102 HIS A N 1
ATOM 755 C CA . HIS A 1 102 ? -5.324 -12.146 18.853 1.00 81.88 102 HIS A CA 1
ATOM 756 C C . HIS A 1 102 ? -5.329 -11.363 20.173 1.00 81.88 102 HIS A C 1
ATOM 758 O O . HIS A 1 102 ? -4.294 -11.234 20.824 1.00 81.88 102 HIS A O 1
ATOM 764 N N . TRP A 1 103 ? -6.483 -10.826 20.596 1.00 81.31 103 TRP A N 1
ATOM 765 C CA . TRP A 1 103 ? -6.553 -9.923 21.751 1.00 81.31 103 TRP A CA 1
ATOM 766 C C . TRP A 1 103 ? -6.019 -10.561 23.041 1.00 81.31 103 TRP A C 1
ATOM 768 O O . TRP A 1 103 ? -5.393 -9.885 23.859 1.00 81.31 103 TRP A O 1
ATOM 778 N N . GLN A 1 104 ? -6.224 -11.869 23.214 1.00 79.62 104 GLN A N 1
ATOM 779 C CA . GLN A 1 104 ? -5.795 -12.616 24.398 1.00 79.62 104 GLN A CA 1
ATOM 780 C C . GLN A 1 104 ? -4.270 -12.593 24.565 1.00 79.62 104 GLN A C 1
ATOM 782 O O . GLN A 1 104 ? -3.789 -12.361 25.674 1.00 79.62 104 GLN A O 1
ATOM 787 N N . ASP A 1 105 ? -3.523 -12.695 23.462 1.00 76.06 105 ASP A N 1
ATOM 788 C CA . ASP A 1 105 ? -2.054 -12.638 23.446 1.00 76.06 105 ASP A CA 1
ATOM 789 C C . ASP A 1 105 ? -1.518 -11.286 23.949 1.00 76.06 105 ASP A C 1
ATOM 791 O O . ASP A 1 105 ? -0.366 -11.167 24.376 1.00 76.06 105 ASP A O 1
ATOM 795 N N . TYR A 1 106 ? -2.349 -10.241 23.886 1.00 69.81 106 TYR A N 1
ATOM 796 C CA . TYR A 1 106 ? -1.990 -8.878 24.270 1.00 69.81 106 TYR A CA 1
ATOM 797 C C . TYR A 1 106 ? -2.471 -8.495 25.674 1.00 69.81 106 TYR A C 1
ATOM 799 O O . TYR A 1 106 ? -1.874 -7.616 26.298 1.00 69.81 106 TYR A O 1
ATOM 807 N N . VAL A 1 107 ? -3.540 -9.128 26.163 1.00 67.75 107 VAL A N 1
ATOM 808 C CA . VAL A 1 107 ? -4.259 -8.734 27.388 1.00 67.75 107 VAL A CA 1
ATOM 809 C C . VAL A 1 107 ? -4.006 -9.691 28.563 1.00 67.75 107 VAL A C 1
ATOM 811 O O . VAL A 1 107 ? -4.303 -9.340 29.710 1.00 67.75 107 VAL A O 1
ATOM 814 N N . ASP A 1 108 ? -3.432 -10.874 28.332 1.00 62.06 108 ASP A N 1
ATOM 815 C CA . ASP A 1 108 ? -3.153 -11.844 29.395 1.00 62.06 108 ASP A CA 1
ATOM 816 C C . ASP A 1 108 ? -2.193 -11.273 30.473 1.00 62.06 108 ASP A C 1
ATOM 818 O O . ASP A 1 108 ? -1.071 -10.870 30.160 1.00 62.06 108 ASP A O 1
ATOM 822 N N . PRO A 1 109 ? -2.590 -11.230 31.764 1.00 52.16 109 PRO A N 1
ATOM 823 C CA . PRO A 1 109 ? -1.711 -10.823 32.860 1.00 52.16 109 PRO A CA 1
ATOM 824 C C . PRO A 1 109 ? -0.528 -11.774 33.110 1.00 52.16 109 PRO A C 1
ATOM 826 O O . PRO A 1 109 ? 0.413 -11.369 33.789 1.00 52.16 109 PRO A O 1
ATOM 829 N N . SER A 1 110 ? -0.562 -13.006 32.590 1.00 50.00 110 SER A N 1
ATOM 830 C CA . SER A 1 110 ? 0.567 -13.943 32.602 1.00 50.00 110 SER A CA 1
ATOM 831 C C . SER A 1 110 ? 1.573 -13.694 31.470 1.00 50.00 110 SER A C 1
ATOM 833 O O . SER A 1 110 ? 2.635 -14.322 31.440 1.00 50.00 110 SER A O 1
ATOM 835 N N . ALA A 1 111 ? 1.277 -12.750 30.564 1.00 50.59 111 ALA A N 1
ATOM 836 C CA . ALA A 1 111 ? 2.200 -12.353 29.515 1.00 50.59 111 ALA A CA 1
ATOM 837 C C . ALA A 1 111 ? 3.534 -11.879 30.132 1.00 50.59 111 ALA A C 1
ATOM 839 O O . ALA A 1 111 ? 3.523 -11.133 31.115 1.00 50.59 111 ALA A O 1
ATOM 840 N N . PRO A 1 112 ? 4.693 -12.241 29.545 1.00 43.53 112 PRO A N 1
ATOM 841 C CA . PRO A 1 112 ? 6.018 -11.964 30.114 1.00 43.53 112 PRO A CA 1
ATOM 842 C C . PRO A 1 112 ? 6.343 -10.477 30.329 1.00 43.53 112 PRO A C 1
ATOM 844 O O . PRO A 1 112 ? 7.368 -10.154 30.924 1.00 43.53 112 PRO A O 1
ATOM 847 N N . ASP A 1 113 ? 5.509 -9.578 29.805 1.00 51.41 113 ASP A N 1
ATOM 848 C CA . ASP A 1 113 ? 5.743 -8.143 29.754 1.00 51.41 113 ASP A CA 1
ATOM 849 C C . ASP A 1 113 ? 4.580 -7.359 30.411 1.00 51.41 113 ASP A C 1
ATOM 851 O O . ASP A 1 113 ? 3.531 -7.137 29.793 1.00 51.41 113 ASP A O 1
ATOM 855 N N . PRO A 1 114 ? 4.761 -6.895 31.663 1.00 43.59 114 PRO A N 1
ATOM 856 C CA . PRO A 1 114 ? 3.786 -6.093 32.404 1.00 43.59 114 PRO A CA 1
ATOM 857 C C . PRO A 1 114 ? 3.448 -4.731 31.771 1.00 43.59 114 PRO A C 1
ATOM 859 O O . PRO A 1 114 ? 2.502 -4.075 32.221 1.00 43.59 114 PRO A O 1
ATOM 862 N N . GLU A 1 115 ? 4.206 -4.250 30.777 1.00 48.09 115 GLU A N 1
ATOM 863 C CA . GLU A 1 115 ? 3.839 -3.053 30.005 1.00 48.09 115 GLU A CA 1
ATOM 864 C C . GLU A 1 115 ? 2.785 -3.357 28.929 1.00 48.09 115 GLU A C 1
ATOM 866 O O . GLU A 1 115 ? 1.905 -2.525 28.697 1.00 48.09 115 GLU A O 1
ATOM 871 N N . ARG A 1 116 ? 2.782 -4.568 28.344 1.00 48.22 116 ARG A N 1
ATOM 872 C CA . ARG A 1 116 ? 1.778 -4.995 27.343 1.00 48.22 116 ARG A CA 1
ATOM 873 C C . ARG A 1 116 ? 0.363 -5.005 27.906 1.00 48.22 116 ARG A C 1
ATOM 875 O O . ARG A 1 116 ? -0.567 -4.554 27.247 1.00 48.22 116 ARG A O 1
ATOM 882 N N . SER A 1 117 ? 0.233 -5.437 29.158 1.00 47.06 117 SER A N 1
ATOM 883 C CA . SER A 1 117 ? -1.036 -5.439 29.883 1.00 47.06 117 SER A CA 1
ATOM 884 C C . SER A 1 117 ? -1.469 -4.026 30.313 1.00 47.06 117 SER A C 1
ATOM 886 O O . SER A 1 117 ? -2.661 -3.778 30.464 1.00 47.06 117 SER A O 1
ATOM 888 N N . ARG A 1 118 ? -0.539 -3.071 30.487 1.00 45.25 118 ARG A N 1
ATOM 889 C CA . ARG A 1 118 ? -0.849 -1.695 30.928 1.00 45.25 118 ARG A CA 1
ATOM 890 C C . ARG A 1 118 ? -1.423 -0.804 29.829 1.00 45.25 118 ARG A C 1
ATOM 892 O O . ARG A 1 118 ? -2.293 -0.003 30.132 1.00 45.25 118 ARG A O 1
ATOM 899 N N . ALA A 1 119 ? -1.022 -0.985 28.569 1.00 49.97 119 ALA A N 1
ATOM 900 C CA . ALA A 1 119 ? -1.603 -0.241 27.444 1.00 49.97 119 ALA A CA 1
ATOM 901 C C . ALA A 1 119 ? -3.116 -0.497 27.261 1.00 49.97 119 ALA A C 1
ATOM 903 O O . ALA A 1 119 ? -3.813 0.328 26.675 1.00 49.97 119 ALA A O 1
ATOM 904 N N . PHE A 1 120 ? -3.610 -1.631 27.774 1.00 50.88 120 PHE A N 1
ATOM 905 C CA . PHE A 1 120 ? -5.017 -2.027 27.743 1.00 50.88 120 PHE A CA 1
ATOM 906 C C . PHE A 1 120 ? -5.786 -1.691 29.035 1.00 50.88 120 PHE A C 1
ATOM 908 O O . PHE A 1 120 ? -7.005 -1.543 29.003 1.00 50.88 120 PHE A O 1
ATOM 915 N N . ARG A 1 121 ? -5.103 -1.554 30.182 1.00 50.56 121 ARG A N 1
ATOM 916 C CA . ARG A 1 121 ? -5.740 -1.283 31.483 1.00 50.56 121 ARG A CA 1
ATOM 917 C C . ARG A 1 121 ? -6.234 0.161 31.569 1.00 50.56 121 ARG A C 1
ATOM 919 O O . ARG A 1 121 ? -5.556 0.986 32.160 1.00 50.56 121 ARG A O 1
ATOM 926 N N . GLY A 1 122 ? -7.405 0.437 30.995 1.00 48.25 122 GLY A N 1
ATOM 927 C CA . GLY A 1 122 ? -8.456 1.314 31.539 1.00 48.25 122 GLY A CA 1
ATOM 928 C C . GLY A 1 122 ? -8.153 2.778 31.902 1.00 48.25 122 GLY A C 1
ATOM 929 O O . GLY A 1 122 ? -9.086 3.501 32.221 1.00 48.25 122 GLY A O 1
ATOM 930 N N . GLU A 1 123 ? -6.914 3.268 31.852 1.00 50.09 123 GLU A N 1
ATOM 931 C CA . GLU A 1 123 ? -6.574 4.620 32.318 1.00 50.09 123 GLU A CA 1
ATOM 932 C C . GLU A 1 123 ? -6.881 5.709 31.272 1.00 50.09 123 GLU A C 1
ATOM 934 O O . GLU A 1 123 ? -6.719 6.894 31.552 1.00 50.09 123 GLU A O 1
ATOM 939 N N . SER A 1 124 ? -7.324 5.354 30.057 1.00 63.91 124 SER A N 1
ATOM 940 C CA . SER A 1 124 ? -7.622 6.346 29.002 1.00 63.91 124 SER A CA 1
ATOM 941 C C . SER A 1 124 ? -8.837 6.050 28.119 1.00 63.91 124 SER A C 1
ATOM 943 O O . SER A 1 124 ? -9.339 6.976 27.490 1.00 63.91 124 SER A O 1
ATOM 945 N N . ALA A 1 125 ? -9.315 4.803 28.047 1.00 79.38 125 ALA A N 1
ATOM 946 C CA . ALA A 1 125 ? -10.445 4.441 27.191 1.00 79.38 125 ALA A CA 1
ATOM 947 C C . ALA A 1 125 ? -11.744 4.317 27.999 1.00 79.38 125 ALA A C 1
ATOM 949 O O . ALA A 1 125 ? -11.779 3.630 29.016 1.00 79.38 125 ALA A O 1
ATOM 950 N N . THR A 1 126 ? -12.814 4.953 27.523 1.00 87.62 126 THR A N 1
ATOM 951 C CA . THR A 1 126 ? -14.157 4.946 28.129 1.00 87.62 126 THR A CA 1
ATOM 952 C C . THR A 1 126 ? -15.095 3.932 27.474 1.00 87.62 126 THR A C 1
ATOM 954 O O . THR A 1 126 ? -16.128 3.591 28.045 1.00 87.62 126 THR A O 1
ATOM 957 N N . SER A 1 127 ? -14.760 3.452 26.271 1.00 92.50 127 SER A N 1
ATOM 958 C CA . SER A 1 127 ? -15.530 2.449 25.528 1.00 92.50 127 SER A CA 1
ATOM 959 C C . SER A 1 127 ? -14.683 1.729 24.474 1.00 92.50 127 SER A C 1
ATOM 961 O O . SER A 1 127 ? -13.647 2.235 24.040 1.00 92.50 127 SER A O 1
ATOM 963 N N . LEU A 1 128 ? -15.130 0.552 24.033 1.00 92.56 128 LEU A N 1
ATOM 964 C CA . LEU A 1 128 ? -14.520 -0.217 22.945 1.00 92.56 128 LEU A CA 1
ATOM 965 C C . LEU A 1 128 ? -15.373 -0.128 21.676 1.00 92.56 128 LEU A C 1
ATOM 967 O O . LEU A 1 128 ? -16.594 -0.280 21.715 1.00 92.56 128 LEU A O 1
ATOM 971 N N . VAL A 1 129 ? -14.740 0.094 20.526 1.00 95.25 129 VAL A N 1
ATOM 972 C CA . VAL A 1 129 ? -15.456 0.215 19.249 1.00 95.25 129 VAL A CA 1
ATOM 973 C C . VAL A 1 129 ? -14.833 -0.700 18.217 1.00 95.25 129 VAL A C 1
ATOM 975 O O . VAL A 1 129 ? -13.713 -0.458 17.782 1.00 95.25 129 VAL A O 1
ATOM 978 N N . LEU A 1 130 ? -15.562 -1.721 17.776 1.00 95.75 130 LEU A N 1
ATOM 979 C CA . LEU A 1 130 ? -15.136 -2.536 16.642 1.00 95.75 130 LEU A CA 1
ATOM 980 C C . LEU A 1 130 ? -15.512 -1.844 15.334 1.00 95.75 130 LEU A C 1
ATOM 982 O O . LEU A 1 130 ? -16.685 -1.581 15.078 1.00 95.75 130 LEU A O 1
ATOM 986 N N . LEU A 1 131 ? -14.510 -1.599 14.497 1.00 95.44 131 LEU A N 1
ATOM 987 C CA . LEU A 1 131 ? -14.679 -1.257 13.092 1.00 95.44 131 LEU A CA 1
ATOM 988 C C . LEU A 1 131 ? -14.820 -2.565 12.310 1.00 95.44 131 LEU A C 1
ATOM 990 O O . LEU A 1 131 ? -13.827 -3.190 11.930 1.00 95.44 131 LEU A O 1
ATOM 994 N N . ASP A 1 132 ? -16.058 -3.008 12.131 1.00 94.62 132 ASP A N 1
ATOM 995 C CA . ASP A 1 132 ? -16.360 -4.302 11.536 1.00 94.62 132 ASP A CA 1
ATOM 996 C C . ASP A 1 132 ? -16.216 -4.261 10.011 1.00 94.62 132 ASP A C 1
ATOM 998 O O . ASP A 1 132 ? -16.870 -3.485 9.310 1.00 94.62 132 ASP A O 1
ATOM 1002 N N . THR A 1 133 ? -15.338 -5.123 9.502 1.00 92.88 133 THR A N 1
ATOM 1003 C CA . THR A 1 133 ? -15.046 -5.245 8.068 1.00 92.88 133 THR A CA 1
ATOM 1004 C C . THR A 1 133 ? -15.943 -6.258 7.357 1.00 92.88 133 THR A C 1
ATOM 1006 O O . THR A 1 133 ? -15.872 -6.366 6.136 1.00 92.88 133 THR A O 1
ATOM 1009 N N . GLY A 1 134 ? -16.753 -7.024 8.097 1.00 90.38 134 GLY A N 1
ATOM 1010 C CA . GLY A 1 134 ? -17.618 -8.080 7.564 1.00 90.38 134 GLY A CA 1
ATOM 1011 C C . GLY A 1 134 ? -16.880 -9.337 7.087 1.00 90.38 134 GLY A C 1
ATOM 1012 O O . GLY A 1 134 ? -17.503 -10.224 6.511 1.00 90.38 134 GLY A O 1
ATOM 1013 N N . VAL A 1 135 ? -15.561 -9.422 7.295 1.00 88.81 135 VAL A N 1
ATOM 1014 C CA . VAL A 1 135 ? -14.731 -10.564 6.867 1.00 88.81 135 VAL A CA 1
ATOM 1015 C C . VAL A 1 135 ? -14.777 -11.714 7.869 1.00 88.81 135 VAL A C 1
ATOM 1017 O O . VAL A 1 135 ? -14.754 -12.876 7.473 1.00 88.81 135 VAL A O 1
ATOM 1020 N N . ASP A 1 136 ? -14.811 -11.394 9.159 1.00 88.12 136 ASP A N 1
ATOM 1021 C CA . ASP A 1 136 ? -14.767 -12.371 10.240 1.00 88.12 136 ASP A CA 1
ATOM 1022 C C . ASP A 1 136 ? -16.051 -12.296 11.063 1.00 88.12 136 ASP A C 1
ATOM 1024 O O . ASP A 1 136 ? -16.291 -11.330 11.788 1.00 88.12 136 ASP A O 1
ATOM 1028 N N . ALA A 1 137 ? -16.862 -13.347 10.953 1.00 89.56 137 ALA A N 1
ATOM 1029 C CA . ALA A 1 137 ? -18.136 -13.449 11.648 1.00 89.56 137 ALA A CA 1
ATOM 1030 C C . ALA A 1 137 ? -17.987 -13.569 13.171 1.00 89.56 137 ALA A C 1
ATOM 1032 O O . ALA A 1 137 ? -18.965 -13.324 13.860 1.00 89.56 137 ALA A O 1
ATOM 1033 N N . SER A 1 138 ? -16.802 -13.934 13.682 1.00 92.19 138 SER A N 1
ATOM 1034 C CA . SER A 1 138 ? -16.546 -14.094 15.122 1.00 92.19 138 SER A CA 1
ATOM 1035 C C . SER A 1 138 ? -16.111 -12.804 15.824 1.00 92.19 138 SER A C 1
ATOM 1037 O O . SER A 1 138 ? -16.033 -12.741 17.052 1.00 92.19 138 SER A O 1
ATOM 1039 N N . SER A 1 139 ? -15.818 -11.751 15.056 1.00 92.88 139 SER A N 1
ATOM 1040 C CA . SER A 1 139 ? -15.323 -10.485 15.596 1.00 92.88 139 SER A CA 1
ATOM 1041 C C . SER A 1 139 ? -16.277 -9.826 16.611 1.00 92.88 139 SER A C 1
ATOM 1043 O O . SER A 1 139 ? -15.792 -9.347 17.638 1.00 92.88 139 SER A O 1
ATOM 1045 N N . PRO A 1 140 ? -17.610 -9.792 16.416 1.00 92.50 140 PRO A N 1
ATOM 1046 C CA . PRO A 1 140 ? -18.524 -9.245 17.422 1.00 92.50 140 PRO A CA 1
ATOM 1047 C C . PRO A 1 140 ? -18.520 -10.022 18.747 1.00 92.50 140 PRO A C 1
ATOM 1049 O O . PRO A 1 140 ? -18.621 -9.411 19.813 1.00 92.50 140 PRO A O 1
ATOM 1052 N N . GLU A 1 141 ? -18.395 -11.349 18.709 1.00 93.88 141 GLU A N 1
ATOM 1053 C CA . GLU A 1 141 ? -18.292 -12.192 19.903 1.00 93.88 141 GLU A CA 1
ATOM 1054 C C . GLU A 1 141 ? -16.988 -11.927 20.652 1.00 93.88 141 GLU A C 1
ATOM 1056 O O . GLU A 1 141 ? -17.018 -11.668 21.852 1.00 93.88 141 GLU A O 1
ATOM 1061 N N . LEU A 1 142 ? -15.862 -11.876 19.939 1.00 93.19 142 LEU A N 1
ATOM 1062 C CA . LEU A 1 142 ? -14.564 -11.576 20.543 1.00 93.19 142 LEU A CA 1
ATOM 1063 C C . LEU A 1 142 ? -14.530 -10.188 21.200 1.00 93.19 142 LEU A C 1
ATOM 1065 O O . LEU A 1 142 ? -13.863 -9.999 22.217 1.00 93.19 142 LEU A O 1
ATOM 1069 N N . LEU A 1 143 ? -15.252 -9.211 20.638 1.00 94.12 143 LEU A N 1
ATOM 1070 C CA . LEU A 1 143 ? -15.383 -7.878 21.228 1.00 94.12 143 LEU A CA 1
ATOM 1071 C C . LEU A 1 143 ? -16.146 -7.940 22.547 1.00 94.12 143 LEU A C 1
ATOM 1073 O O . LEU A 1 143 ? -15.765 -7.253 23.492 1.00 94.12 143 LEU A O 1
ATOM 1077 N N . ARG A 1 144 ? -17.216 -8.741 22.604 1.00 93.75 144 ARG A N 1
ATOM 1078 C CA . ARG A 1 144 ? -18.007 -8.926 23.822 1.00 93.75 144 ARG A CA 1
ATOM 1079 C C . ARG A 1 144 ? -17.145 -9.519 24.932 1.00 93.75 144 ARG A C 1
ATOM 1081 O O . ARG A 1 144 ? -17.104 -8.942 26.012 1.00 93.75 144 ARG A O 1
ATOM 1088 N N . ASP A 1 145 ? -16.392 -10.575 24.638 1.00 92.19 145 ASP A N 1
ATOM 1089 C CA . ASP A 1 145 ? -15.499 -11.218 25.610 1.00 92.19 145 ASP A CA 1
ATOM 1090 C C . ASP A 1 145 ? -14.436 -10.240 26.142 1.00 92.19 145 ASP A C 1
ATOM 1092 O O . ASP A 1 145 ? -14.147 -10.182 27.341 1.00 92.19 145 ASP A O 1
ATOM 1096 N N . LEU A 1 146 ? -13.864 -9.430 25.246 1.00 89.50 146 LEU A N 1
ATOM 1097 C CA . LEU A 1 146 ? -12.897 -8.396 25.603 1.00 89.50 146 LEU A CA 1
ATOM 1098 C C . LEU A 1 146 ? -13.523 -7.305 26.481 1.00 89.50 146 LEU A C 1
ATOM 1100 O O . LEU A 1 146 ? -12.911 -6.876 27.459 1.00 89.50 146 LEU A O 1
ATOM 1104 N N . ALA A 1 147 ? -14.726 -6.853 26.128 1.00 90.50 147 ALA A N 1
ATOM 1105 C CA . ALA A 1 147 ? -15.458 -5.813 26.839 1.00 90.50 147 ALA A CA 1
ATOM 1106 C C . ALA A 1 147 ? -15.866 -6.260 28.246 1.00 90.50 147 ALA A C 1
ATOM 1108 O O . ALA A 1 147 ? -15.664 -5.511 29.200 1.00 90.50 147 ALA A O 1
ATOM 1109 N N . GLU A 1 148 ? -16.350 -7.497 28.387 1.00 90.50 148 GLU A N 1
ATOM 1110 C CA . GLU A 1 148 ? -16.654 -8.117 29.681 1.00 90.50 148 GLU A CA 1
ATOM 1111 C C . GLU A 1 148 ? -15.407 -8.200 30.566 1.00 90.50 148 GLU A C 1
ATOM 1113 O O . GLU A 1 148 ? -15.459 -7.895 31.755 1.00 90.50 148 GLU A O 1
ATOM 1118 N N . ARG A 1 149 ? -14.253 -8.555 29.989 1.00 86.06 149 ARG A N 1
ATOM 1119 C CA . ARG A 1 149 ? -12.990 -8.619 30.735 1.00 86.06 149 ARG A CA 1
ATOM 1120 C C . ARG A 1 149 ? -12.446 -7.244 31.124 1.00 86.06 149 ARG A C 1
ATOM 1122 O O . ARG A 1 149 ? -11.779 -7.130 32.152 1.00 86.06 149 ARG A O 1
ATOM 1129 N N . ALA A 1 150 ? -12.666 -6.235 30.287 1.00 82.88 150 ALA A N 1
ATOM 1130 C CA . ALA A 1 150 ? -12.212 -4.867 30.519 1.00 82.88 150 ALA A CA 1
ATOM 1131 C C . ALA A 1 150 ? -13.158 -4.049 31.406 1.00 82.88 150 ALA A C 1
ATOM 1133 O O . ALA A 1 150 ? -12.764 -2.969 31.837 1.00 82.88 150 ALA A O 1
ATOM 1134 N N . ASP A 1 151 ? -14.373 -4.548 31.649 1.00 86.06 151 ASP A N 1
ATOM 1135 C CA . ASP A 1 151 ? -15.472 -3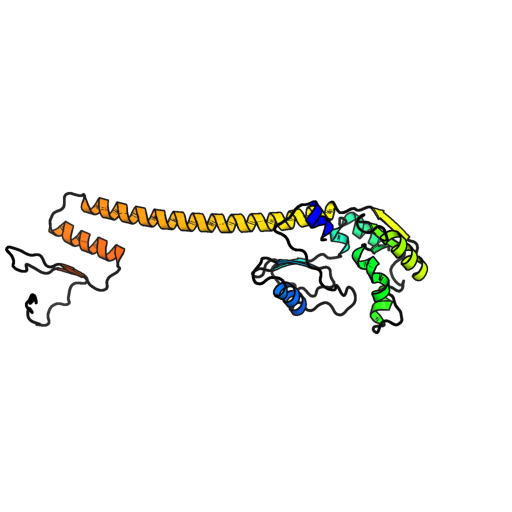.811 32.281 1.00 86.06 151 ASP A CA 1
ATOM 1136 C C . ASP A 1 151 ? -15.770 -2.480 31.561 1.00 86.06 151 ASP A C 1
ATOM 1138 O O . ASP A 1 151 ? -15.920 -1.421 32.170 1.00 86.06 151 ASP A O 1
ATOM 1142 N N . LEU A 1 152 ? -15.804 -2.523 30.222 1.00 89.31 152 LEU A N 1
ATOM 1143 C CA . LEU A 1 152 ? -16.043 -1.353 29.375 1.00 89.31 152 LEU A CA 1
ATOM 1144 C C . LEU A 1 152 ? -17.270 -1.545 28.476 1.00 89.31 152 LEU A C 1
ATOM 1146 O O . LEU A 1 152 ? -17.481 -2.633 27.936 1.00 89.31 152 LEU A O 1
ATOM 1150 N N . PRO A 1 153 ? -18.062 -0.484 28.231 1.00 93.44 153 PRO A N 1
ATOM 1151 C CA . PRO A 1 153 ? -19.114 -0.532 27.228 1.00 93.44 153 PRO A CA 1
ATOM 1152 C C . PRO A 1 153 ? -18.508 -0.718 25.834 1.00 93.44 153 PRO A C 1
ATOM 1154 O O . PRO A 1 153 ? -17.423 -0.210 25.539 1.00 93.44 153 PRO A O 1
ATOM 1157 N N . PHE A 1 154 ? -19.234 -1.403 24.951 1.00 95.25 154 PHE A N 1
ATOM 1158 C CA . PHE A 1 154 ? -18.784 -1.644 23.585 1.00 95.25 154 PHE A CA 1
ATOM 1159 C C . PHE A 1 154 ? -19.861 -1.351 22.543 1.00 95.25 154 PHE A C 1
ATOM 1161 O O . PHE A 1 154 ? -21.060 -1.406 22.820 1.00 95.25 154 PHE A O 1
ATOM 1168 N N . ARG A 1 155 ? -19.428 -1.064 21.314 1.00 96.00 155 ARG A N 1
ATOM 1169 C CA . ARG A 1 155 ? -20.300 -0.969 20.135 1.00 96.00 155 ARG A CA 1
ATOM 1170 C C . ARG A 1 155 ? -19.588 -1.453 18.875 1.00 96.00 155 ARG A C 1
ATOM 1172 O O . ARG A 1 155 ? -18.361 -1.449 18.797 1.00 96.00 155 ARG A O 1
ATOM 1179 N N . VAL A 1 156 ? -20.376 -1.833 17.876 1.00 96.38 156 VAL A N 1
ATOM 1180 C CA . VAL A 1 156 ? -19.894 -2.268 16.560 1.00 96.38 156 VAL A CA 1
ATOM 1181 C C . VAL A 1 156 ? -20.315 -1.238 15.519 1.00 96.38 156 VAL A C 1
ATOM 1183 O O . VAL A 1 156 ? -21.479 -0.846 15.471 1.00 96.38 156 VAL A O 1
ATOM 1186 N N . ILE A 1 157 ? -19.369 -0.797 14.695 1.00 95.31 157 ILE A N 1
ATOM 1187 C CA . ILE A 1 157 ? -19.609 0.088 13.556 1.00 95.31 157 ILE A CA 1
ATOM 1188 C C . ILE A 1 157 ? -19.258 -0.691 12.287 1.00 95.31 157 ILE A C 1
ATOM 1190 O O . ILE A 1 157 ? -18.083 -1.009 12.096 1.00 95.31 157 ILE A O 1
ATOM 1194 N N . PRO A 1 158 ? -20.231 -0.991 11.411 1.00 94.25 158 PRO A N 1
ATOM 1195 C CA . PRO A 1 158 ? -19.940 -1.621 10.133 1.00 94.25 158 PRO A CA 1
ATOM 1196 C C . PRO A 1 158 ? -19.219 -0.615 9.230 1.00 94.25 158 PRO A C 1
ATOM 1198 O O . PRO A 1 158 ? -19.771 0.427 8.879 1.00 94.25 158 PRO A O 1
ATOM 1201 N N . VAL A 1 159 ? -17.975 -0.922 8.869 1.00 93.25 159 VAL A N 1
ATOM 1202 C CA . VAL A 1 159 ? -17.155 -0.119 7.944 1.00 93.25 159 VAL A CA 1
ATOM 1203 C C . VAL A 1 159 ? -16.866 -0.843 6.632 1.00 93.25 159 VAL A C 1
ATOM 1205 O O . VAL A 1 159 ? -16.496 -0.194 5.657 1.00 93.25 159 VAL A O 1
ATOM 1208 N N . GLY A 1 160 ? -17.031 -2.169 6.608 1.00 92.31 160 GLY A N 1
ATOM 1209 C CA . GLY A 1 160 ? -16.767 -2.985 5.429 1.00 92.31 160 GLY A CA 1
ATOM 1210 C C . GLY A 1 160 ? -15.299 -2.944 4.995 1.00 92.31 160 GLY A C 1
ATOM 1211 O O . GLY A 1 160 ? -14.380 -2.776 5.803 1.00 92.31 160 GLY A O 1
ATOM 1212 N N . LEU A 1 161 ? -15.071 -3.125 3.695 1.00 92.69 161 LEU A N 1
ATOM 1213 C CA . LEU A 1 161 ? -13.737 -3.102 3.085 1.00 92.69 161 LEU A CA 1
ATOM 1214 C C . LEU A 1 161 ? -13.592 -2.028 2.006 1.00 92.69 161 LEU A C 1
ATOM 1216 O O . LEU A 1 161 ? -12.512 -1.888 1.446 1.00 92.69 161 LEU A O 1
ATOM 1220 N N . GLU A 1 162 ? -14.633 -1.263 1.699 1.00 92.12 162 GLU A N 1
ATOM 1221 C CA . GLU A 1 162 ? -14.707 -0.346 0.558 1.00 92.12 162 GLU A CA 1
ATOM 1222 C C . GLU A 1 162 ? -13.600 0.707 0.609 1.00 92.12 162 GLU A C 1
ATOM 1224 O O . GLU A 1 162 ? -12.861 0.895 -0.359 1.00 92.12 162 GLU A O 1
ATOM 1229 N N . TYR A 1 163 ? -13.429 1.356 1.763 1.00 92.00 163 TYR A N 1
ATOM 1230 C CA . TYR A 1 163 ? -12.383 2.361 1.943 1.00 92.00 163 TYR A CA 1
ATOM 1231 C C . TYR A 1 163 ? -10.982 1.753 1.793 1.00 92.00 163 TYR A C 1
ATOM 1233 O O . TYR A 1 163 ? -10.112 2.301 1.112 1.00 92.00 163 TYR A O 1
ATOM 1241 N N . PHE A 1 164 ? -10.779 0.571 2.372 1.00 92.38 164 PHE A N 1
ATOM 1242 C CA . PHE A 1 164 ? -9.513 -0.141 2.281 1.00 92.38 164 PHE A CA 1
ATOM 1243 C C . PHE A 1 164 ? -9.211 -0.611 0.846 1.00 92.38 164 PHE A C 1
ATOM 1245 O O . PHE A 1 164 ? -8.076 -0.504 0.379 1.00 92.38 164 PHE A O 1
ATOM 1252 N N . ARG A 1 165 ? -10.231 -1.067 0.110 1.00 93.88 165 ARG A N 1
ATOM 1253 C CA . ARG A 1 165 ? -10.153 -1.440 -1.310 1.00 93.88 165 ARG A CA 1
ATOM 1254 C C . ARG A 1 165 ? -9.766 -0.248 -2.178 1.00 93.88 165 ARG A C 1
ATOM 1256 O O . ARG A 1 165 ? -8.884 -0.383 -3.023 1.00 93.88 165 ARG A O 1
ATOM 1263 N N . LEU A 1 166 ? -10.337 0.933 -1.930 1.00 93.50 166 LEU A N 1
ATOM 1264 C CA . LEU A 1 166 ? -9.945 2.170 -2.617 1.00 93.50 166 LEU A CA 1
ATOM 1265 C C . LEU A 1 166 ? -8.475 2.525 -2.359 1.00 93.50 166 LEU A C 1
ATOM 1267 O O . LEU A 1 166 ? -7.750 2.877 -3.292 1.00 93.50 166 LEU A O 1
ATOM 1271 N N . LEU A 1 167 ? -8.017 2.399 -1.111 1.00 91.94 167 LEU A N 1
ATOM 1272 C CA . LEU A 1 167 ? -6.621 2.644 -0.753 1.00 91.94 167 LEU A CA 1
ATOM 1273 C C . LEU A 1 167 ? -5.674 1.671 -1.470 1.00 91.94 167 LEU A C 1
ATOM 1275 O O . LEU A 1 167 ? -4.693 2.110 -2.072 1.00 91.94 167 LEU A O 1
ATOM 1279 N N . LEU A 1 168 ? -5.978 0.371 -1.451 1.00 92.88 168 LEU A N 1
ATOM 1280 C CA . LEU A 1 168 ? -5.192 -0.642 -2.158 1.00 92.88 168 LEU A CA 1
ATOM 1281 C C . LEU A 1 168 ? -5.187 -0.410 -3.668 1.00 92.88 168 LEU A C 1
ATOM 1283 O O . LEU A 1 168 ? -4.128 -0.447 -4.288 1.00 92.88 168 LEU A O 1
ATOM 1287 N N . THR A 1 169 ? -6.344 -0.108 -4.251 1.00 94.75 169 THR A N 1
ATOM 1288 C CA . THR A 1 169 ? -6.470 0.190 -5.680 1.00 94.75 169 THR A CA 1
ATOM 1289 C C . THR A 1 169 ? -5.593 1.371 -6.064 1.00 94.75 169 THR A C 1
ATOM 1291 O O . THR A 1 169 ? -4.840 1.287 -7.029 1.00 94.75 169 THR A O 1
ATOM 1294 N N . ARG A 1 170 ? -5.602 2.451 -5.273 1.00 94.31 170 ARG A N 1
ATOM 1295 C CA . ARG A 1 170 ? -4.716 3.600 -5.49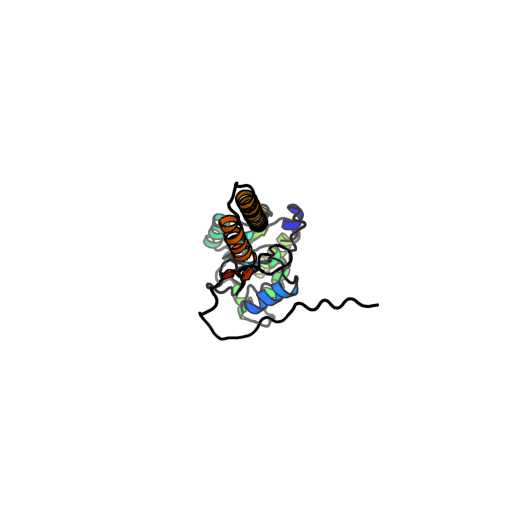3 1.00 94.31 170 ARG A CA 1
ATOM 1296 C C . ARG A 1 170 ? -3.241 3.194 -5.487 1.00 94.31 170 ARG A C 1
ATOM 1298 O O . ARG A 1 170 ? -2.499 3.646 -6.353 1.00 94.31 170 ARG A O 1
ATOM 1305 N N . ILE A 1 171 ? -2.817 2.377 -4.523 1.00 91.75 171 ILE A N 1
ATOM 1306 C CA . ILE A 1 171 ? -1.430 1.899 -4.417 1.00 91.75 171 ILE A CA 1
ATOM 1307 C C . ILE A 1 171 ? -1.050 1.085 -5.659 1.00 91.75 171 ILE A C 1
ATOM 1309 O O . ILE A 1 171 ? -0.038 1.367 -6.298 1.00 91.75 171 ILE A O 1
ATOM 1313 N N . VAL A 1 172 ? -1.875 0.101 -6.023 1.00 92.62 172 VAL A N 1
ATOM 1314 C CA . VAL A 1 172 ? -1.611 -0.801 -7.153 1.00 92.62 172 VAL A CA 1
ATOM 1315 C C . VAL A 1 172 ? -1.607 -0.037 -8.474 1.00 92.62 172 VAL A C 1
ATOM 1317 O O . VAL A 1 172 ? -0.707 -0.226 -9.288 1.00 92.62 172 VAL A O 1
ATOM 1320 N N . LEU A 1 173 ? -2.567 0.866 -8.688 1.00 93.56 173 LEU A N 1
ATOM 1321 C CA . LEU A 1 173 ? -2.621 1.689 -9.896 1.00 93.56 173 LEU A CA 1
ATOM 1322 C C . LEU A 1 173 ? -1.443 2.659 -9.990 1.00 93.56 173 LEU A C 1
ATOM 1324 O O . LEU A 1 173 ? -0.908 2.837 -11.081 1.00 93.56 173 LEU A O 1
ATOM 1328 N N . ALA A 1 174 ? -1.007 3.255 -8.876 1.00 91.19 174 ALA A N 1
ATOM 1329 C CA . ALA A 1 174 ? 0.186 4.099 -8.864 1.00 91.19 174 ALA A CA 1
ATOM 1330 C C . ALA A 1 174 ? 1.435 3.301 -9.267 1.00 91.19 174 ALA A C 1
ATOM 1332 O O . ALA A 1 174 ? 2.217 3.766 -10.092 1.00 91.19 174 ALA A O 1
ATOM 1333 N N . TRP A 1 175 ? 1.581 2.079 -8.751 1.00 90.19 175 TRP A N 1
ATOM 1334 C CA . TRP A 1 175 ? 2.672 1.184 -9.133 1.00 90.19 175 TRP A CA 1
ATOM 1335 C C . TRP A 1 175 ? 2.620 0.784 -10.617 1.00 90.19 175 TRP A C 1
ATOM 1337 O O . TRP A 1 175 ? 3.635 0.868 -11.309 1.00 90.19 175 TRP 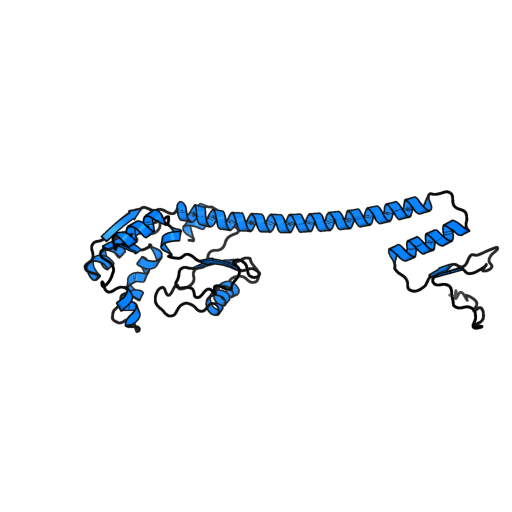A O 1
ATOM 1347 N N . ARG A 1 176 ? 1.449 0.388 -11.135 1.00 91.25 176 ARG A N 1
ATOM 1348 C CA . ARG A 1 176 ? 1.285 0.032 -12.557 1.00 91.25 176 ARG A CA 1
ATOM 1349 C C . ARG A 1 176 ? 1.598 1.212 -13.473 1.00 91.25 176 ARG A C 1
ATOM 1351 O O . ARG A 1 176 ? 2.303 1.041 -14.460 1.00 91.25 176 ARG A O 1
ATOM 1358 N N . LEU A 1 177 ? 1.131 2.408 -13.113 1.00 92.81 177 LEU A N 1
ATOM 1359 C CA . LEU A 1 177 ? 1.411 3.629 -13.863 1.00 92.81 177 LEU A CA 1
ATOM 1360 C C . LEU A 1 177 ? 2.913 3.926 -13.931 1.00 92.81 177 LEU A C 1
ATOM 1362 O O . LEU A 1 177 ? 3.407 4.305 -14.989 1.00 92.81 177 LEU A O 1
ATOM 1366 N N . GLU A 1 178 ? 3.636 3.751 -12.826 1.00 89.12 178 GLU A N 1
ATOM 1367 C CA . GLU A 1 178 ? 5.086 3.957 -12.803 1.00 89.12 178 GLU A CA 1
ATOM 1368 C C . GLU A 1 178 ? 5.808 2.939 -13.695 1.00 89.12 178 GLU A C 1
ATOM 1370 O O . GLU A 1 178 ? 6.619 3.305 -14.543 1.00 89.12 178 GLU A O 1
ATOM 1375 N N . ARG A 1 179 ? 5.417 1.664 -13.609 1.00 88.19 179 ARG A N 1
ATOM 1376 C CA . ARG A 1 179 ? 5.955 0.600 -14.467 1.00 88.19 179 ARG A CA 1
ATOM 1377 C C . ARG A 1 179 ? 5.720 0.866 -15.959 1.00 88.19 179 ARG A C 1
ATOM 1379 O O . ARG A 1 179 ? 6.611 0.629 -16.781 1.00 88.19 179 ARG A O 1
ATOM 1386 N N . ASP A 1 180 ? 4.533 1.337 -16.325 1.00 92.12 180 ASP A N 1
ATOM 1387 C CA . ASP A 1 180 ? 4.194 1.651 -17.715 1.00 92.12 180 ASP A CA 1
ATOM 1388 C C . ASP A 1 180 ? 4.993 2.854 -18.230 1.00 92.12 180 ASP A C 1
ATOM 1390 O O . ASP A 1 180 ? 5.435 2.861 -19.385 1.00 92.12 180 ASP A O 1
ATOM 1394 N N . ARG A 1 181 ? 5.237 3.853 -17.370 1.00 92.44 181 ARG A N 1
ATOM 1395 C CA . ARG A 1 181 ? 6.102 4.999 -17.682 1.00 92.44 181 ARG A CA 1
ATOM 1396 C C . ARG A 1 181 ? 7.537 4.567 -17.939 1.00 92.44 181 ARG A C 1
ATOM 1398 O O . ARG A 1 181 ? 8.083 4.951 -18.971 1.00 92.44 181 ARG A O 1
ATOM 1405 N N . ASP A 1 182 ? 8.108 3.736 -17.073 1.00 90.06 182 ASP A N 1
ATOM 1406 C CA . ASP A 1 182 ? 9.473 3.223 -17.235 1.00 90.06 182 ASP A CA 1
ATOM 1407 C C . ASP A 1 182 ? 9.625 2.426 -18.535 1.00 90.06 182 ASP A C 1
ATOM 1409 O O . ASP A 1 182 ? 10.565 2.631 -19.307 1.00 90.06 182 ASP A O 1
ATOM 1413 N N . THR A 1 183 ? 8.649 1.563 -18.828 1.00 92.81 183 THR A N 1
ATOM 1414 C CA . THR A 1 183 ? 8.618 0.768 -20.065 1.00 92.81 183 THR A CA 1
ATOM 1415 C C . THR A 1 183 ? 8.545 1.673 -21.298 1.00 92.81 183 THR A C 1
ATOM 1417 O O . THR A 1 183 ? 9.290 1.486 -22.263 1.00 92.81 183 THR A O 1
ATOM 1420 N N . SER A 1 184 ? 7.678 2.687 -21.261 1.00 94.62 184 SER A N 1
ATOM 1421 C CA . SER A 1 184 ? 7.501 3.640 -22.361 1.00 94.62 184 SER A CA 1
ATOM 1422 C C . SER A 1 184 ? 8.746 4.501 -22.578 1.00 94.62 184 SER A C 1
ATOM 1424 O O . SER A 1 184 ? 9.161 4.714 -23.717 1.00 94.62 184 SER A O 1
ATOM 1426 N N . ALA A 1 185 ? 9.376 4.963 -21.496 1.00 94.38 185 ALA A N 1
ATOM 1427 C CA . ALA A 1 185 ? 10.608 5.739 -21.547 1.00 94.38 185 ALA A CA 1
ATOM 1428 C C . ALA A 1 185 ? 11.762 4.922 -22.146 1.00 94.38 185 ALA A C 1
ATOM 1430 O O . ALA A 1 185 ? 12.487 5.422 -23.009 1.00 94.38 185 ALA A O 1
ATOM 1431 N N . ALA A 1 186 ? 11.896 3.650 -21.755 1.00 94.44 186 ALA A N 1
ATOM 1432 C CA . ALA A 1 186 ? 12.894 2.746 -22.318 1.00 94.44 186 ALA A CA 1
ATOM 1433 C C . ALA A 1 186 ? 12.666 2.494 -23.819 1.00 94.44 186 ALA A C 1
ATOM 1435 O O . ALA A 1 186 ? 13.609 2.579 -24.609 1.00 94.44 186 ALA A O 1
ATOM 1436 N N . ALA A 1 187 ? 11.418 2.249 -24.232 1.00 95.56 187 ALA A N 1
ATOM 1437 C CA . ALA A 1 187 ? 11.068 2.056 -25.639 1.00 95.56 187 ALA A CA 1
ATOM 1438 C C . ALA A 1 187 ? 11.346 3.311 -26.485 1.00 95.56 187 ALA A C 1
ATOM 1440 O O . ALA A 1 187 ? 11.893 3.211 -27.584 1.00 95.56 187 ALA A O 1
ATOM 1441 N N . LEU A 1 188 ? 11.028 4.500 -25.961 1.00 96.06 188 LEU A N 1
ATOM 1442 C CA . LEU A 1 188 ? 11.318 5.771 -26.626 1.00 96.06 188 LEU A CA 1
ATOM 1443 C C . LEU A 1 188 ? 12.827 6.013 -26.756 1.00 96.06 188 LEU A C 1
ATOM 1445 O O . LEU A 1 188 ? 13.295 6.434 -27.814 1.00 96.06 188 LEU A O 1
ATOM 1449 N N . ALA A 1 189 ? 13.600 5.723 -25.708 1.00 94.75 189 ALA A N 1
ATOM 1450 C CA . ALA A 1 189 ? 15.053 5.849 -25.739 1.00 94.75 189 ALA A CA 1
ATOM 1451 C C . ALA A 1 189 ? 15.686 4.928 -26.796 1.00 94.75 189 ALA A C 1
ATOM 1453 O O . ALA A 1 189 ? 16.597 5.344 -27.515 1.00 94.75 189 ALA A O 1
ATOM 1454 N N . ASP A 1 190 ? 15.185 3.698 -26.930 1.00 95.31 190 ASP A N 1
ATOM 1455 C CA . ASP A 1 190 ? 15.636 2.760 -27.958 1.00 95.31 190 ASP A CA 1
ATOM 1456 C C . ASP A 1 190 ? 15.243 3.216 -29.374 1.00 95.31 190 ASP A C 1
ATOM 1458 O O . ASP A 1 190 ? 16.085 3.254 -30.274 1.00 95.31 190 ASP A O 1
ATOM 1462 N N . ALA A 1 191 ? 13.999 3.659 -29.573 1.00 94.06 191 ALA A N 1
ATOM 1463 C CA . ALA A 1 191 ? 13.540 4.193 -30.855 1.00 94.06 191 ALA A CA 1
ATOM 1464 C C . ALA A 1 191 ? 14.346 5.430 -31.295 1.00 94.06 191 ALA A C 1
ATOM 1466 O O . ALA A 1 191 ? 14.744 5.533 -32.459 1.00 94.06 191 ALA A O 1
ATOM 1467 N N . ASN A 1 192 ? 14.650 6.339 -30.365 1.00 92.00 192 ASN A N 1
ATOM 1468 C CA . ASN A 1 192 ? 15.493 7.506 -30.626 1.00 92.00 192 ASN A CA 1
ATOM 1469 C C . ASN A 1 192 ? 16.919 7.103 -31.007 1.00 92.00 192 ASN A C 1
ATOM 1471 O O . ASN A 1 192 ? 17.474 7.645 -31.962 1.00 92.00 192 ASN A O 1
ATOM 1475 N N . ARG A 1 193 ? 17.497 6.111 -30.319 1.00 91.81 193 ARG A N 1
ATOM 1476 C CA . ARG A 1 193 ? 18.825 5.574 -30.647 1.00 91.81 193 ARG A CA 1
ATOM 1477 C C . ARG A 1 193 ? 18.866 5.003 -32.066 1.00 91.81 193 ARG A C 1
ATOM 1479 O O . ARG A 1 193 ? 19.798 5.296 -32.811 1.00 91.81 193 ARG A O 1
ATOM 1486 N N . ARG A 1 194 ? 17.846 4.235 -32.464 1.00 92.44 194 ARG A N 1
ATOM 1487 C CA . ARG A 1 194 ? 17.727 3.690 -33.830 1.00 92.44 194 ARG A CA 1
ATOM 1488 C C . ARG A 1 194 ? 17.564 4.796 -34.871 1.00 92.44 194 ARG A C 1
ATOM 1490 O O . ARG A 1 194 ? 18.213 4.752 -35.909 1.00 92.44 194 ARG A O 1
ATOM 1497 N N . SER A 1 195 ? 16.737 5.797 -34.574 1.00 92.12 195 SER A N 1
ATOM 1498 C CA . SER A 1 195 ? 16.486 6.932 -35.471 1.00 92.12 195 SER A CA 1
ATOM 1499 C C . SER A 1 195 ? 17.750 7.762 -35.698 1.00 92.12 195 SER A C 1
ATOM 1501 O O . SER A 1 195 ? 18.054 8.103 -36.837 1.00 92.12 195 SER A O 1
ATOM 1503 N N . ALA A 1 196 ? 18.527 8.013 -34.641 1.00 86.62 196 ALA A N 1
ATOM 1504 C CA . ALA A 1 196 ? 19.838 8.648 -34.748 1.00 86.62 196 ALA A CA 1
ATOM 1505 C C . ALA A 1 196 ? 20.794 7.818 -35.619 1.00 86.62 196 ALA A C 1
ATOM 1507 O O . ALA A 1 196 ? 21.435 8.368 -36.509 1.00 86.62 196 ALA A O 1
ATOM 1508 N N . GLY A 1 197 ? 20.821 6.492 -35.436 1.00 82.38 197 GLY A N 1
ATOM 1509 C CA . GLY A 1 197 ? 21.610 5.593 -36.283 1.00 82.38 197 GLY A CA 1
ATOM 1510 C C . GLY A 1 197 ? 21.220 5.658 -37.765 1.00 82.38 197 GLY A C 1
ATOM 1511 O O . GLY A 1 197 ? 22.093 5.738 -38.625 1.00 82.38 197 GLY A O 1
ATOM 1512 N N . TYR A 1 198 ? 19.921 5.684 -38.083 1.00 85.50 198 TYR A N 1
ATOM 1513 C CA . TYR A 1 198 ? 19.459 5.834 -39.466 1.00 85.50 198 TYR A CA 1
ATOM 1514 C C . TYR A 1 198 ? 19.790 7.204 -40.059 1.00 85.50 198 TYR A C 1
ATOM 1516 O O . TYR A 1 198 ? 20.202 7.261 -41.215 1.00 85.50 198 TYR A O 1
ATOM 1524 N N . ALA A 1 199 ? 19.654 8.288 -39.288 1.00 83.75 199 ALA A N 1
ATOM 1525 C CA . ALA A 1 199 ? 20.048 9.624 -39.731 1.00 83.75 199 ALA A CA 1
ATOM 1526 C C . ALA A 1 199 ? 21.538 9.662 -40.101 1.00 83.75 199 ALA A C 1
ATOM 1528 O O . ALA A 1 199 ? 21.882 10.121 -41.185 1.00 83.75 199 ALA A O 1
ATOM 1529 N N . THR A 1 200 ? 22.398 9.057 -39.274 1.00 81.19 200 THR A N 1
ATOM 1530 C CA . THR A 1 200 ? 23.821 8.897 -39.597 1.00 81.19 200 THR A CA 1
ATOM 1531 C C . THR A 1 200 ? 24.020 8.163 -40.925 1.00 81.19 200 THR A C 1
ATOM 1533 O O . THR A 1 200 ? 24.765 8.639 -41.771 1.00 8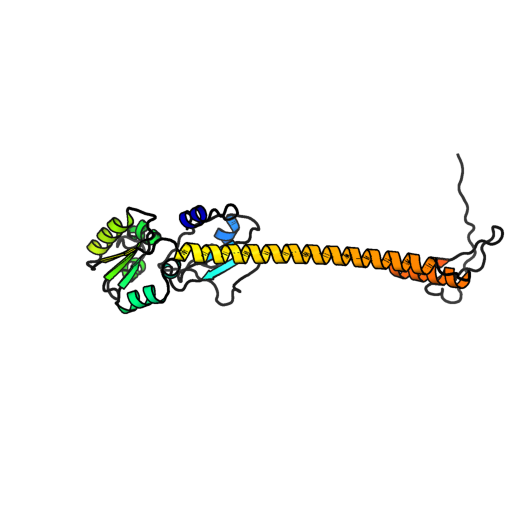1.19 200 THR A O 1
ATOM 1536 N N . VAL A 1 201 ? 23.341 7.036 -41.163 1.00 84.31 201 VAL A N 1
ATOM 1537 C CA . VAL A 1 201 ? 23.467 6.293 -42.436 1.00 84.31 201 VAL A CA 1
ATOM 1538 C C . VAL A 1 201 ? 23.005 7.123 -43.638 1.00 84.31 201 VAL A C 1
ATOM 1540 O O . VAL A 1 201 ? 23.654 7.103 -44.683 1.00 84.31 201 VAL A O 1
ATOM 1543 N N . VAL A 1 202 ? 21.901 7.860 -43.507 1.00 82.88 202 VAL A N 1
ATOM 1544 C CA . VAL A 1 202 ? 21.391 8.727 -44.578 1.00 82.88 202 VAL A CA 1
ATOM 1545 C C . VAL A 1 202 ? 22.377 9.852 -44.891 1.00 82.88 202 VAL A C 1
ATOM 1547 O O . VAL A 1 202 ? 22.652 10.083 -46.068 1.00 82.88 202 VAL A O 1
ATOM 1550 N N . ASP A 1 203 ? 22.960 10.493 -43.877 1.00 77.88 203 ASP A N 1
ATOM 1551 C CA . ASP A 1 203 ? 23.982 11.531 -44.063 1.00 77.88 203 ASP A CA 1
ATOM 1552 C C . ASP A 1 203 ? 25.218 10.984 -44.796 1.00 77.88 203 ASP A C 1
ATOM 1554 O O . ASP A 1 203 ? 25.738 11.624 -45.714 1.00 77.88 203 ASP A O 1
ATOM 1558 N N . LEU A 1 204 ? 25.649 9.761 -44.461 1.00 72.81 204 LEU A N 1
ATOM 1559 C CA . LEU A 1 204 ? 26.754 9.077 -45.140 1.00 72.81 204 LEU A CA 1
ATOM 1560 C C . LEU A 1 204 ? 26.463 8.839 -46.631 1.00 72.81 204 LEU A C 1
ATOM 1562 O O . LEU A 1 204 ? 27.312 9.113 -47.479 1.00 72.81 204 LEU A O 1
ATOM 1566 N N . ILE A 1 205 ? 25.259 8.362 -46.967 1.00 77.19 205 ILE A N 1
ATOM 1567 C CA . ILE A 1 205 ? 24.843 8.142 -48.363 1.00 77.19 205 ILE A CA 1
ATOM 1568 C C . ILE A 1 205 ? 24.716 9.482 -49.104 1.00 77.19 205 ILE A C 1
ATOM 1570 O O . ILE A 1 205 ? 25.178 9.614 -50.239 1.00 77.19 205 ILE A O 1
ATOM 1574 N N . GLY A 1 206 ? 24.128 10.493 -48.462 1.00 74.81 206 GLY A N 1
ATOM 1575 C CA . GLY A 1 206 ? 23.980 11.837 -49.020 1.00 74.81 206 GLY A CA 1
ATOM 1576 C C . GLY A 1 206 ? 25.325 12.466 -49.387 1.00 74.81 206 GLY A C 1
ATOM 1577 O O . GLY A 1 206 ? 25.455 13.033 -50.472 1.00 74.81 206 GLY A O 1
ATOM 1578 N N . GLY A 1 207 ? 26.345 12.289 -48.543 1.00 69.31 207 GLY A N 1
ATOM 1579 C CA . GLY A 1 207 ? 27.710 12.739 -48.824 1.00 69.31 207 GLY A CA 1
ATOM 1580 C C . GLY A 1 207 ? 28.327 12.095 -50.071 1.00 69.31 207 GLY A C 1
ATOM 1581 O O . GLY A 1 207 ? 28.972 12.785 -50.851 1.00 69.31 207 GLY A O 1
ATOM 1582 N N . LEU A 1 208 ? 28.081 10.801 -50.306 1.00 65.75 208 LEU A N 1
ATOM 1583 C CA . LEU A 1 208 ? 28.656 10.050 -51.434 1.00 65.75 208 LEU A CA 1
ATOM 1584 C C . LEU A 1 208 ? 27.975 10.323 -52.784 1.00 65.75 208 LEU A C 1
ATOM 1586 O O . LEU A 1 208 ? 28.580 10.122 -53.832 1.00 65.75 208 LEU A O 1
ATOM 1590 N N . THR A 1 209 ? 26.708 10.745 -52.776 1.00 66.31 209 THR A N 1
ATOM 1591 C CA . THR A 1 209 ? 25.921 10.964 -54.009 1.00 66.31 209 THR A CA 1
ATOM 1592 C C . THR A 1 209 ? 26.156 12.324 -54.674 1.00 66.31 209 THR A C 1
ATOM 1594 O O . THR A 1 209 ? 25.652 12.566 -55.773 1.00 66.31 209 THR A O 1
ATOM 1597 N N . ARG A 1 210 ? 26.930 13.224 -54.052 1.00 68.62 210 ARG A N 1
ATOM 1598 C CA . ARG A 1 210 ? 27.339 14.484 -54.686 1.00 68.62 210 ARG A CA 1
ATOM 1599 C C . ARG A 1 210 ? 28.350 14.207 -55.803 1.00 68.62 210 ARG A C 1
ATOM 1601 O O . ARG A 1 210 ? 29.207 13.342 -55.675 1.00 68.62 210 ARG A O 1
ATOM 1608 N N . ILE A 1 211 ? 28.279 14.971 -56.897 1.00 60.66 211 ILE A N 1
ATOM 1609 C CA . ILE A 1 211 ? 29.370 15.009 -57.882 1.00 60.66 211 ILE A CA 1
ATOM 1610 C C . ILE A 1 211 ? 30.573 15.630 -57.175 1.00 60.66 211 ILE A C 1
ATOM 1612 O O . ILE A 1 211 ? 30.497 16.775 -56.731 1.00 60.66 211 ILE A O 1
ATOM 1616 N N . MET A 1 212 ? 31.648 14.861 -57.050 1.00 68.38 212 MET A N 1
ATOM 1617 C CA . MET A 1 212 ? 32.841 15.233 -56.298 1.00 68.38 212 MET A CA 1
ATOM 1618 C C . MET A 1 212 ? 34.076 15.017 -57.157 1.00 68.38 212 MET A C 1
ATOM 1620 O O . MET A 1 212 ? 34.162 14.056 -57.924 1.00 68.38 212 MET A O 1
ATOM 1624 N N . THR A 1 213 ? 35.048 15.909 -57.018 1.00 80.62 213 THR A N 1
ATOM 1625 C CA . THR A 1 213 ? 36.402 15.647 -57.504 1.00 80.62 213 THR A CA 1
ATOM 1626 C C . THR A 1 213 ? 37.045 14.533 -56.670 1.00 80.62 213 THR A C 1
ATOM 1628 O O . THR A 1 213 ? 36.674 14.312 -55.517 1.00 80.62 213 THR A O 1
ATOM 1631 N N . GLU A 1 214 ? 38.042 13.834 -57.219 1.00 76.19 214 GLU A N 1
ATOM 1632 C CA . GLU A 1 214 ? 38.755 12.764 -56.499 1.00 76.19 214 GLU A CA 1
ATOM 1633 C C . GLU A 1 214 ? 39.314 13.249 -55.148 1.00 76.19 214 GLU A C 1
ATOM 1635 O O . GLU A 1 214 ? 39.230 12.550 -54.141 1.00 76.19 214 GLU A O 1
ATOM 1640 N N . ALA A 1 215 ? 39.825 14.482 -55.100 1.00 78.94 215 ALA A N 1
ATOM 1641 C CA . ALA A 1 215 ? 40.341 15.077 -53.873 1.00 78.94 215 ALA A CA 1
ATOM 1642 C C . ALA A 1 215 ? 39.253 15.261 -52.802 1.00 78.94 215 ALA A C 1
ATOM 1644 O O . ALA A 1 215 ? 39.504 14.973 -51.636 1.00 78.94 215 ALA A O 1
ATOM 1645 N N . GLU A 1 216 ? 38.055 15.707 -53.187 1.00 78.19 216 GLU A N 1
ATOM 1646 C CA . GLU A 1 216 ? 36.926 15.872 -52.264 1.00 78.19 216 GLU A CA 1
ATOM 1647 C C . GLU A 1 216 ? 36.394 14.517 -51.788 1.00 78.19 216 GLU A C 1
ATOM 1649 O O . GLU A 1 216 ? 36.048 14.376 -50.617 1.00 78.19 216 GLU A O 1
ATOM 1654 N N . ALA A 1 217 ? 36.367 13.508 -52.666 1.00 78.25 217 ALA A N 1
ATOM 1655 C CA . ALA A 1 217 ? 35.929 12.159 -52.317 1.00 78.25 217 ALA A CA 1
ATOM 1656 C C . ALA A 1 217 ? 36.838 11.522 -51.251 1.00 78.25 217 ALA A C 1
ATOM 1658 O O . ALA A 1 217 ? 36.345 10.918 -50.301 1.00 78.25 217 ALA A O 1
ATOM 1659 N N . ILE A 1 218 ? 38.159 11.703 -51.366 1.00 82.44 218 ILE A N 1
ATOM 1660 C CA . ILE A 1 218 ? 39.131 11.194 -50.385 1.00 82.44 218 ILE A CA 1
ATOM 1661 C C . ILE A 1 218 ? 38.935 11.849 -49.011 1.00 82.44 218 ILE A C 1
ATOM 1663 O O . ILE A 1 218 ? 38.931 11.150 -47.997 1.00 82.44 218 ILE A O 1
ATOM 1667 N N . GLU A 1 219 ? 38.746 13.172 -48.957 1.00 83.50 219 GLU A N 1
ATOM 1668 C CA . GLU A 1 219 ? 38.500 13.870 -47.687 1.00 83.50 219 GLU A CA 1
ATOM 1669 C C . GLU A 1 219 ? 37.179 13.426 -47.049 1.00 83.50 219 GLU A C 1
ATOM 1671 O O . GLU A 1 219 ? 37.143 13.146 -45.852 1.00 83.50 219 GLU A O 1
ATOM 1676 N N . HIS A 1 220 ? 36.126 13.245 -47.850 1.00 78.56 220 HIS A N 1
ATOM 1677 C CA . HIS A 1 220 ? 34.856 12.720 -47.353 1.00 78.56 220 HIS A CA 1
ATOM 1678 C C . HIS A 1 220 ? 34.983 11.292 -46.817 1.00 78.56 220 HIS A C 1
ATOM 1680 O O . HIS A 1 220 ? 34.411 10.995 -45.775 1.00 78.56 220 HIS A O 1
ATOM 1686 N N . ILE A 1 221 ? 35.741 10.406 -47.477 1.00 81.94 221 ILE A N 1
ATOM 1687 C CA . ILE A 1 221 ? 36.009 9.053 -46.961 1.00 81.94 221 ILE A CA 1
ATOM 1688 C C . ILE A 1 221 ? 36.674 9.143 -45.582 1.00 81.94 221 ILE A C 1
ATOM 1690 O O . ILE A 1 221 ? 36.249 8.454 -44.655 1.00 81.94 221 ILE A O 1
ATOM 1694 N N . PHE A 1 222 ? 37.661 10.024 -45.402 1.00 85.75 222 PHE A N 1
ATOM 1695 C CA . PHE A 1 222 ? 38.254 10.236 -44.082 1.00 85.75 222 PHE A CA 1
ATOM 1696 C C . PHE A 1 222 ? 37.237 10.749 -43.058 1.00 85.75 222 PHE A C 1
ATOM 1698 O O . PHE A 1 222 ? 37.225 10.252 -41.933 1.00 85.75 222 PHE A O 1
ATOM 1705 N N . ASP A 1 223 ? 36.373 11.697 -43.415 1.00 82.88 223 ASP A N 1
ATOM 1706 C CA . ASP A 1 223 ? 35.347 12.226 -42.508 1.00 82.88 223 ASP A CA 1
ATOM 1707 C C . ASP A 1 223 ? 34.336 11.139 -42.100 1.00 82.88 223 ASP A C 1
ATOM 1709 O O . ASP A 1 223 ? 34.025 10.997 -40.917 1.00 82.88 223 ASP A O 1
ATOM 1713 N N . VAL A 1 224 ? 33.902 10.299 -43.048 1.00 78.50 224 VAL A N 1
ATOM 1714 C CA . VAL A 1 224 ? 33.009 9.152 -42.811 1.00 78.50 224 VAL A CA 1
ATOM 1715 C C . VAL A 1 224 ? 33.629 8.158 -41.831 1.00 78.50 224 VAL A C 1
ATOM 1717 O O . VAL A 1 224 ? 33.005 7.792 -40.835 1.00 78.50 224 VAL A O 1
ATOM 1720 N N . PHE A 1 225 ? 34.865 7.728 -42.080 1.00 80.50 225 PHE A N 1
ATOM 1721 C CA . PHE A 1 225 ? 35.537 6.771 -41.202 1.00 80.50 225 PHE A CA 1
ATOM 1722 C C . PHE A 1 225 ? 35.894 7.388 -39.843 1.00 80.50 225 PHE A C 1
ATOM 1724 O O . PHE A 1 225 ? 35.856 6.689 -38.831 1.00 80.50 225 PHE A O 1
ATOM 1731 N N . THR A 1 226 ? 36.152 8.699 -39.788 1.00 82.81 226 THR A N 1
ATO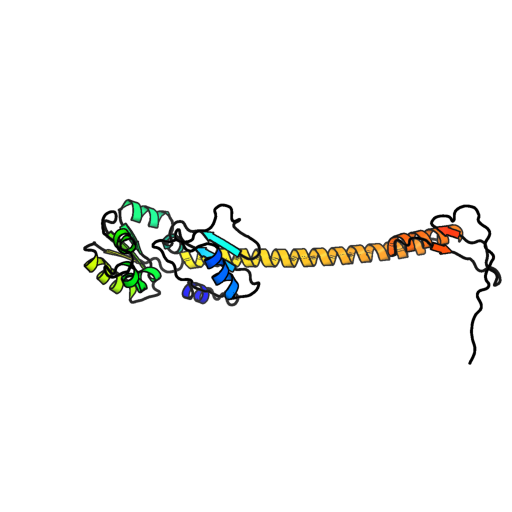M 1732 C CA . THR A 1 226 ? 36.320 9.429 -38.521 1.00 82.81 226 THR A CA 1
ATOM 1733 C C . THR A 1 226 ? 35.038 9.398 -37.699 1.00 82.81 226 THR A C 1
ATOM 1735 O O . THR A 1 226 ? 35.079 9.044 -36.523 1.00 82.81 226 THR A O 1
ATOM 1738 N N . ALA A 1 227 ? 33.902 9.718 -38.321 1.00 76.38 227 ALA A N 1
ATOM 1739 C CA . ALA A 1 227 ? 32.604 9.735 -37.661 1.00 76.38 227 ALA A CA 1
ATOM 1740 C C . ALA A 1 227 ? 32.149 8.336 -37.208 1.00 76.38 227 ALA A C 1
ATOM 1742 O O . ALA A 1 227 ? 31.543 8.208 -36.147 1.00 76.38 227 ALA A O 1
ATOM 1743 N N . LEU A 1 228 ? 32.456 7.289 -37.984 1.00 72.94 228 LEU A N 1
ATOM 1744 C CA . LEU A 1 228 ? 32.042 5.913 -37.689 1.00 72.94 228 LEU A CA 1
ATOM 1745 C C . LEU A 1 228 ? 32.930 5.199 -36.665 1.00 72.94 228 LEU A C 1
ATOM 1747 O O . LEU A 1 228 ? 32.419 4.433 -35.849 1.00 72.94 228 LEU A O 1
ATOM 1751 N N . PHE A 1 229 ? 34.247 5.404 -36.725 1.00 81.31 229 PHE A N 1
ATOM 1752 C CA . PHE A 1 229 ? 35.203 4.545 -36.016 1.00 81.31 229 PHE A CA 1
ATOM 1753 C C . PHE A 1 229 ? 36.125 5.293 -35.056 1.00 81.31 229 PHE A C 1
ATOM 1755 O O . PHE A 1 229 ? 36.843 4.639 -34.303 1.00 81.31 229 PHE A O 1
ATOM 1762 N N . ALA A 1 230 ? 36.135 6.632 -35.088 1.00 82.50 230 ALA A N 1
ATOM 1763 C CA . ALA A 1 230 ? 37.075 7.469 -34.340 1.00 82.50 230 ALA A CA 1
ATOM 1764 C C . ALA A 1 230 ? 38.528 6.919 -34.339 1.00 82.50 230 ALA A C 1
ATOM 1766 O O . ALA A 1 230 ? 39.139 6.778 -33.276 1.00 82.50 230 ALA A O 1
ATOM 1767 N N . PRO A 1 231 ? 39.088 6.546 -35.508 1.00 85.00 231 PRO A N 1
ATOM 1768 C CA . PRO A 1 231 ? 40.378 5.879 -35.579 1.00 85.00 231 PRO A CA 1
ATOM 1769 C C . PRO A 1 231 ? 41.512 6.841 -35.212 1.00 85.00 231 PRO A C 1
ATOM 1771 O O . PRO A 1 231 ? 41.490 8.021 -35.559 1.00 85.00 231 PRO A O 1
ATOM 1774 N N . ALA A 1 232 ? 42.552 6.315 -34.562 1.00 82.75 232 ALA A N 1
ATOM 1775 C CA . ALA A 1 232 ? 43.731 7.101 -34.197 1.00 82.75 232 ALA A CA 1
ATOM 1776 C C . ALA A 1 232 ? 44.556 7.553 -35.419 1.00 82.75 232 ALA A C 1
ATOM 1778 O O . ALA A 1 232 ? 45.229 8.580 -35.360 1.00 82.75 232 ALA A O 1
ATOM 1779 N N . SER A 1 233 ? 44.516 6.794 -36.521 1.00 88.12 233 SER A N 1
ATOM 1780 C CA . SER A 1 233 ? 45.118 7.186 -37.798 1.00 88.12 233 SER A CA 1
ATOM 1781 C C . SER A 1 233 ? 44.421 6.520 -38.988 1.00 88.12 233 SER A C 1
ATOM 1783 O O . SER A 1 233 ? 43.865 5.430 -38.856 1.00 88.12 233 SER A O 1
ATOM 1785 N N . MET A 1 234 ? 44.456 7.170 -40.150 1.00 88.25 234 MET A N 1
ATOM 1786 C CA . MET A 1 234 ? 43.954 6.657 -41.424 1.00 88.25 234 MET A CA 1
ATOM 1787 C C . MET A 1 234 ? 44.908 7.034 -42.556 1.00 88.25 234 MET A C 1
ATOM 1789 O O . MET A 1 234 ? 45.469 8.130 -42.551 1.00 88.25 234 MET A O 1
ATOM 1793 N N . VAL A 1 235 ? 45.058 6.148 -43.544 1.00 88.56 235 VAL A N 1
ATOM 1794 C CA . VAL A 1 235 ? 45.951 6.323 -44.698 1.00 88.56 235 VAL A CA 1
ATOM 1795 C C . VAL A 1 235 ? 45.214 5.937 -45.981 1.00 88.56 235 VAL A C 1
ATOM 1797 O O . VAL A 1 235 ? 44.586 4.886 -46.047 1.00 88.56 235 VAL A O 1
ATOM 1800 N N . TYR A 1 236 ? 45.314 6.781 -47.004 1.00 85.50 236 TYR A N 1
ATOM 1801 C CA . TYR A 1 236 ? 44.796 6.561 -48.349 1.00 85.50 236 TYR A CA 1
ATOM 1802 C C . TYR A 1 236 ? 45.960 6.470 -49.343 1.00 85.50 236 TYR A C 1
ATOM 1804 O O . TYR A 1 236 ? 46.813 7.362 -49.385 1.00 85.50 236 TYR A O 1
ATOM 1812 N N . ILE A 1 237 ? 45.984 5.406 -50.149 1.00 88.12 237 ILE A N 1
ATOM 1813 C CA . ILE A 1 237 ? 47.012 5.143 -51.165 1.00 88.12 237 ILE A CA 1
ATOM 1814 C C . ILE A 1 237 ? 46.306 4.961 -52.518 1.00 88.12 237 ILE A C 1
ATOM 1816 O O . ILE A 1 237 ? 45.680 3.921 -52.727 1.00 88.12 237 ILE A O 1
ATOM 1820 N N . PRO A 1 238 ? 46.374 5.936 -53.442 1.00 83.62 238 PRO A N 1
ATOM 1821 C CA . PRO A 1 238 ? 45.820 5.757 -54.779 1.00 83.62 238 PRO A CA 1
ATOM 1822 C C . PRO A 1 238 ? 46.674 4.765 -55.581 1.00 83.62 238 PRO A C 1
ATOM 1824 O O . PRO A 1 238 ? 47.892 4.723 -55.416 1.00 83.62 238 PRO A O 1
ATOM 1827 N N . LEU A 1 239 ? 46.058 3.995 -56.477 1.00 82.25 239 LEU A N 1
ATOM 1828 C CA . LEU A 1 239 ? 46.754 3.122 -57.428 1.00 82.25 239 LEU A CA 1
ATOM 1829 C C . LEU A 1 239 ? 46.591 3.694 -58.838 1.00 82.25 239 LEU A C 1
ATOM 1831 O O . LEU A 1 239 ? 45.486 3.726 -59.370 1.00 82.25 239 LEU A O 1
ATOM 1835 N N . LEU A 1 240 ? 47.694 4.138 -59.437 1.00 81.44 240 LEU A N 1
ATOM 1836 C CA . LEU A 1 240 ? 47.754 4.674 -60.799 1.00 81.44 240 LEU A CA 1
ATOM 1837 C C . LEU A 1 240 ? 48.580 3.704 -61.646 1.00 81.44 240 LEU A C 1
ATOM 1839 O O . LEU A 1 240 ? 49.742 3.454 -61.327 1.00 81.44 240 LEU A O 1
ATOM 1843 N N . ASP A 1 241 ? 47.976 3.108 -62.676 1.00 81.00 241 ASP A N 1
ATOM 1844 C CA . ASP A 1 241 ? 48.624 2.129 -63.568 1.00 81.00 241 ASP A CA 1
ATOM 1845 C C . ASP A 1 241 ? 49.345 0.985 -62.822 1.00 81.00 241 ASP A C 1
ATOM 1847 O O . ASP A 1 241 ? 50.454 0.570 -63.166 1.00 81.00 241 ASP A O 1
ATOM 1851 N N . GLY A 1 242 ? 48.729 0.493 -61.742 1.00 79.38 242 GLY A N 1
ATOM 1852 C CA . GLY A 1 242 ? 49.281 -0.581 -60.909 1.00 79.38 242 GLY A CA 1
ATOM 1853 C C . GLY A 1 242 ? 50.424 -0.156 -59.980 1.00 79.38 242 GLY A C 1
ATOM 1854 O O . GLY A 1 242 ? 51.035 -1.015 -59.345 1.00 79.38 242 GLY A O 1
ATOM 1855 N N . ARG A 1 243 ? 50.722 1.146 -59.868 1.00 80.25 243 ARG A N 1
ATOM 1856 C CA . ARG A 1 243 ? 51.736 1.689 -58.954 1.00 80.25 243 ARG A CA 1
ATOM 1857 C C . ARG A 1 243 ? 51.106 2.566 -57.865 1.00 80.25 243 ARG A C 1
ATOM 1859 O O . ARG A 1 243 ? 50.167 3.309 -58.157 1.00 80.25 243 ARG A O 1
ATOM 1866 N N . PRO A 1 244 ? 51.623 2.525 -56.622 1.00 82.88 244 PRO A N 1
ATOM 1867 C CA . PRO A 1 244 ? 51.191 3.437 -55.570 1.00 82.88 244 PRO A CA 1
ATOM 1868 C C . PRO A 1 244 ? 51.461 4.891 -55.970 1.00 82.88 244 PRO A C 1
ATOM 1870 O O . PRO A 1 244 ? 52.591 5.262 -56.289 1.00 82.88 244 PRO A O 1
ATOM 1873 N N . GLY A 1 245 ? 50.414 5.708 -55.959 1.00 79.44 245 GLY A N 1
ATOM 1874 C CA . GLY A 1 245 ? 50.495 7.152 -56.104 1.00 79.44 245 GLY A CA 1
ATOM 1875 C C . GLY A 1 245 ? 50.747 7.847 -54.763 1.00 79.44 245 GLY A C 1
ATOM 1876 O O . GLY A 1 245 ? 51.190 7.248 -53.783 1.00 79.44 245 GLY A O 1
ATOM 1877 N N . ARG A 1 246 ? 50.469 9.152 -54.706 1.00 81.62 246 ARG A N 1
ATOM 1878 C CA . ARG A 1 246 ? 50.761 9.977 -53.526 1.00 81.62 246 ARG A CA 1
ATOM 1879 C C . ARG A 1 246 ? 49.864 9.613 -52.336 1.00 81.62 246 ARG A C 1
ATOM 1881 O O . ARG A 1 246 ? 48.647 9.754 -52.412 1.00 81.62 246 ARG A O 1
ATOM 1888 N N . ILE A 1 247 ? 50.491 9.230 -51.225 1.00 84.38 247 ILE A N 1
ATOM 1889 C CA . ILE A 1 247 ? 49.823 8.861 -49.970 1.00 84.38 247 ILE A CA 1
ATOM 1890 C C . ILE A 1 247 ? 49.207 10.097 -49.296 1.00 84.38 247 ILE A C 1
ATOM 1892 O O . ILE A 1 247 ? 49.834 11.159 -49.238 1.00 84.38 247 ILE A O 1
ATOM 1896 N N . ARG A 1 248 ? 47.996 9.949 -48.748 1.00 83.38 248 ARG A N 1
ATOM 1897 C CA . ARG A 1 248 ? 47.364 10.920 -47.838 1.00 83.38 248 ARG A CA 1
ATOM 1898 C C . ARG A 1 248 ? 47.087 10.269 -46.487 1.00 83.38 248 ARG A C 1
ATOM 1900 O O . ARG A 1 248 ? 46.693 9.112 -46.457 1.00 83.38 248 ARG A O 1
ATOM 1907 N N . ALA A 1 249 ? 47.274 10.990 -45.384 1.00 84.69 249 ALA A N 1
ATOM 1908 C CA . ALA A 1 249 ? 47.066 10.451 -44.040 1.00 84.69 249 ALA A CA 1
ATOM 1909 C C . ALA A 1 249 ? 46.422 11.472 -43.091 1.00 84.69 249 ALA A C 1
ATOM 1911 O O . ALA A 1 249 ? 46.661 12.675 -43.218 1.00 84.69 249 ALA A O 1
ATOM 1912 N N . ARG A 1 250 ? 45.642 10.976 -42.124 1.00 81.62 250 ARG A N 1
ATOM 1913 C CA . ARG A 1 250 ? 45.080 11.747 -41.007 1.00 81.62 250 ARG A CA 1
ATOM 1914 C C . ARG A 1 250 ? 45.334 11.029 -39.671 1.00 81.62 250 ARG A C 1
ATOM 1916 O O . ARG A 1 250 ? 45.016 9.846 -39.596 1.00 81.62 250 ARG A O 1
ATOM 1923 N N . PRO A 1 251 ? 45.826 11.714 -38.620 1.00 73.81 251 PRO A N 1
ATOM 1924 C CA . PRO A 1 251 ? 46.469 13.029 -38.684 1.00 73.81 251 PRO A CA 1
ATOM 1925 C C . PRO A 1 251 ? 47.682 12.992 -39.630 1.00 73.81 251 PRO A C 1
ATOM 1927 O O . PRO A 1 251 ? 48.229 11.922 -39.895 1.00 73.81 251 PRO A O 1
ATOM 1930 N N . ALA A 1 252 ? 48.057 14.145 -40.196 1.00 66.00 252 ALA A N 1
ATOM 1931 C CA . ALA A 1 252 ? 49.192 14.219 -41.113 1.00 66.00 252 ALA A CA 1
ATOM 1932 C C . ALA A 1 252 ? 50.436 13.652 -40.418 1.00 66.00 252 ALA A C 1
ATOM 1934 O O . ALA A 1 252 ? 50.758 14.065 -39.301 1.00 66.00 252 ALA A O 1
ATOM 1935 N N . ALA A 1 253 ? 51.102 12.689 -41.062 1.00 57.34 253 ALA A N 1
ATOM 1936 C CA . ALA A 1 253 ? 52.352 12.154 -40.547 1.00 57.34 253 ALA A CA 1
ATOM 1937 C C . ALA A 1 253 ? 53.322 13.325 -40.294 1.00 57.34 253 ALA A C 1
ATOM 1939 O O . ALA A 1 253 ? 53.391 14.233 -41.133 1.00 57.34 253 ALA A O 1
ATOM 1940 N N . PRO A 1 254 ? 54.035 13.350 -39.154 1.00 43.12 254 PRO A N 1
ATOM 1941 C CA . PRO A 1 254 ? 55.044 14.372 -38.916 1.00 43.12 254 PRO A CA 1
ATOM 1942 C C . PRO A 1 254 ? 56.048 14.376 -40.083 1.00 43.12 254 PRO A C 1
ATOM 1944 O O . PRO A 1 254 ? 56.352 13.304 -40.617 1.00 43.12 254 PRO A O 1
ATOM 1947 N N . PRO A 1 255 ? 56.533 15.551 -40.524 1.00 41.34 255 PRO A N 1
ATOM 1948 C CA . PRO A 1 255 ? 57.488 15.618 -41.618 1.00 41.34 255 PRO A CA 1
ATOM 1949 C C . PRO A 1 255 ? 58.775 14.885 -41.216 1.00 41.34 255 PRO A C 1
ATOM 1951 O O . PRO A 1 255 ? 59.466 15.303 -40.295 1.00 41.34 255 PRO A O 1
ATOM 1954 N N . GLU A 1 256 ? 59.036 13.790 -41.934 1.00 39.12 256 GLU A N 1
ATOM 1955 C CA . GLU A 1 256 ? 60.287 13.028 -42.034 1.00 39.12 256 GLU A CA 1
ATOM 1956 C C . GLU A 1 256 ? 60.826 12.340 -40.762 1.00 39.12 256 GLU A C 1
ATOM 1958 O O . GLU A 1 256 ? 61.480 12.928 -39.907 1.00 39.12 256 GLU A O 1
ATOM 1963 N N . SER A 1 257 ? 60.746 11.006 -40.760 1.00 33.69 257 SER A N 1
ATOM 1964 C CA . SER A 1 257 ? 61.988 10.230 -40.713 1.00 33.69 257 SER A CA 1
ATOM 1965 C C . SER A 1 257 ? 61.942 9.141 -41.782 1.00 33.69 257 SER A C 1
ATOM 1967 O O . SER A 1 257 ? 60.975 8.382 -41.846 1.00 33.69 257 SER A O 1
ATOM 1969 N N . ASP A 1 258 ? 62.986 9.076 -42.602 1.00 44.12 258 ASP A N 1
ATOM 1970 C CA . ASP A 1 258 ? 63.270 8.013 -43.566 1.00 44.12 258 ASP A CA 1
ATOM 1971 C C . ASP A 1 258 ? 62.925 6.610 -43.037 1.00 44.12 258 ASP A C 1
ATOM 1973 O O . ASP A 1 258 ? 63.544 6.120 -42.092 1.00 44.12 258 ASP A O 1
ATOM 1977 N N . ALA A 1 259 ? 61.973 5.939 -43.685 1.00 34.81 259 ALA A N 1
ATOM 1978 C CA . ALA A 1 259 ? 61.821 4.488 -43.632 1.00 34.81 259 ALA A CA 1
ATOM 1979 C C . ALA A 1 259 ? 61.080 4.011 -44.890 1.00 34.81 259 ALA A C 1
ATOM 1981 O O . ALA A 1 259 ? 59.857 3.913 -44.936 1.00 34.81 259 ALA A O 1
ATOM 1982 N N . THR A 1 260 ? 61.873 3.819 -45.943 1.00 36.59 260 THR A N 1
ATOM 1983 C CA . THR A 1 260 ? 61.777 2.737 -46.934 1.00 36.59 260 THR A CA 1
ATOM 1984 C C . THR A 1 260 ? 60.413 2.077 -47.174 1.00 36.59 260 THR A C 1
ATOM 1986 O O . THR A 1 260 ? 59.872 1.346 -46.349 1.00 36.59 260 THR A O 1
ATOM 1989 N N . ALA A 1 261 ? 59.958 2.212 -48.422 1.00 38.38 261 ALA A N 1
ATOM 1990 C CA . ALA A 1 261 ? 58.979 1.345 -49.059 1.00 38.38 261 ALA A CA 1
ATOM 1991 C C . ALA A 1 261 ? 59.296 -0.146 -48.818 1.00 38.38 261 ALA A C 1
ATOM 1993 O O . ALA A 1 261 ? 60.312 -0.659 -49.289 1.00 38.38 261 ALA A O 1
ATOM 1994 N N . GLY A 1 262 ? 58.406 -0.840 -48.110 1.00 30.22 262 GLY A N 1
ATOM 1995 C CA . GLY A 1 262 ? 58.334 -2.298 -48.107 1.00 30.22 262 GLY A CA 1
ATOM 1996 C C . GLY A 1 262 ? 57.356 -2.762 -49.192 1.00 30.22 262 GLY A C 1
ATOM 1997 O O . GLY A 1 262 ? 56.240 -2.240 -49.244 1.00 30.22 262 GLY A O 1
ATOM 1998 N N . PRO A 1 263 ? 57.729 -3.700 -50.080 1.00 37.94 263 PRO A N 1
ATOM 1999 C CA . PRO A 1 263 ? 56.801 -4.232 -51.067 1.00 37.94 263 PRO A CA 1
ATOM 2000 C C . PRO A 1 263 ? 55.738 -5.096 -50.376 1.00 37.94 263 PRO A C 1
ATOM 2002 O O . PRO A 1 263 ? 56.054 -5.934 -49.533 1.00 37.94 263 PRO A O 1
ATOM 2005 N N . LEU A 1 264 ? 54.475 -4.913 -50.773 1.00 39.66 264 LEU A N 1
ATOM 2006 C CA . LEU A 1 264 ? 53.396 -5.867 -50.520 1.00 39.66 264 LEU A CA 1
ATOM 2007 C C . LEU A 1 264 ? 53.718 -7.159 -51.285 1.00 39.66 264 LEU A C 1
ATOM 2009 O O . LEU A 1 264 ? 53.374 -7.302 -52.456 1.00 39.66 264 LEU A O 1
ATOM 2013 N N . ALA A 1 265 ? 54.436 -8.076 -50.638 1.00 31.58 265 ALA A N 1
ATOM 2014 C CA . ALA A 1 265 ? 54.598 -9.438 -51.116 1.00 31.58 265 ALA A CA 1
ATOM 2015 C C . ALA A 1 265 ? 53.295 -10.200 -50.852 1.00 31.58 265 ALA A C 1
ATOM 2017 O O . ALA A 1 265 ? 52.935 -10.470 -49.706 1.00 31.58 265 ALA A O 1
ATOM 2018 N N . GLY A 1 266 ? 52.583 -10.521 -51.932 1.00 34.91 266 GLY A N 1
ATOM 2019 C CA . GLY A 1 266 ? 51.594 -11.584 -51.919 1.00 34.91 266 GLY A CA 1
ATOM 2020 C C . GLY A 1 266 ? 52.290 -12.923 -51.690 1.00 34.91 266 GLY A C 1
ATOM 2021 O O . GLY A 1 266 ? 53.280 -13.225 -52.351 1.00 34.91 266 GLY A O 1
ATOM 2022 N N . SER A 1 267 ? 51.761 -13.719 -50.769 1.00 31.30 267 SER A N 1
ATOM 2023 C CA . SER A 1 267 ? 51.989 -15.160 -50.729 1.00 31.30 267 SER A CA 1
ATOM 2024 C C . SER A 1 267 ? 50.711 -15.844 -51.206 1.00 31.30 267 SER A C 1
ATOM 2026 O O . SER A 1 267 ? 49.792 -16.091 -50.424 1.00 31.30 267 SER A O 1
ATOM 2028 N N . ALA A 1 268 ? 50.646 -16.079 -52.513 1.00 34.53 268 ALA A N 1
ATOM 2029 C CA . ALA A 1 268 ? 50.083 -17.317 -53.021 1.00 34.53 268 ALA A CA 1
ATOM 2030 C C . ALA A 1 268 ? 51.200 -18.367 -52.933 1.00 34.53 268 ALA A C 1
ATOM 2032 O O . ALA A 1 268 ? 52.347 -18.024 -53.213 1.00 34.53 268 ALA A O 1
ATOM 2033 N N . ASP A 1 269 ? 50.884 -19.570 -52.466 1.00 37.81 269 ASP A N 1
ATOM 2034 C CA . ASP A 1 269 ? 51.185 -20.811 -53.188 1.00 37.81 269 ASP A CA 1
ATOM 2035 C C . ASP A 1 269 ? 50.635 -22.022 -52.415 1.00 37.81 269 ASP A C 1
ATOM 2037 O O . ASP A 1 269 ? 50.788 -22.106 -51.195 1.00 37.81 269 ASP A O 1
ATOM 2041 N N . ASP A 1 270 ? 49.967 -22.876 -53.201 1.00 38.59 270 ASP A N 1
ATOM 2042 C CA . ASP A 1 270 ? 49.711 -24.328 -53.107 1.00 38.59 270 ASP A CA 1
ATOM 2043 C C . ASP A 1 270 ? 49.290 -25.000 -51.784 1.00 38.59 270 ASP A C 1
ATOM 2045 O O . ASP A 1 270 ? 50.124 -25.198 -50.869 1.00 38.59 270 ASP A O 1
#